Protein AF-A0A8J1Y3X9-F1 (afdb_monomer)

Organism: Owenia fusiformis (NCBI:txid6347)

Structure (mmCIF, N/CA/C/O backbone):
data_AF-A0A8J1Y3X9-F1
#
_entry.id   AF-A0A8J1Y3X9-F1
#
loop_
_atom_site.group_PDB
_atom_site.id
_atom_site.type_symbol
_atom_site.label_atom_id
_atom_site.label_alt_id
_atom_site.label_comp_id
_atom_site.label_asym_id
_atom_site.label_entity_id
_atom_site.label_seq_id
_atom_site.pdbx_PDB_ins_code
_atom_site.Cartn_x
_atom_site.Cartn_y
_atom_site.Cartn_z
_atom_site.occupancy
_atom_site.B_iso_or_equiv
_atom_site.auth_seq_id
_atom_site.auth_comp_id
_atom_site.auth_asym_id
_atom_site.auth_atom_id
_atom_site.pdbx_PDB_model_num
ATOM 1 N N . MET A 1 1 ? 17.176 58.127 20.396 1.00 40.03 1 MET A N 1
ATOM 2 C CA . MET A 1 1 ? 15.737 58.339 20.110 1.00 40.03 1 MET A CA 1
ATOM 3 C C . MET A 1 1 ? 14.975 57.234 20.839 1.00 40.03 1 MET A C 1
ATOM 5 O O . MET A 1 1 ? 15.307 56.084 20.616 1.00 40.03 1 MET A O 1
ATOM 9 N N . ARG A 1 2 ? 14.311 57.530 21.973 1.00 35.09 2 ARG A N 1
ATOM 10 C CA . ARG A 1 2 ? 12.834 57.683 22.110 1.00 35.09 2 ARG A CA 1
ATOM 11 C C . ARG A 1 2 ? 12.066 56.521 21.444 1.00 35.09 2 ARG A C 1
ATOM 13 O O . ARG A 1 2 ? 12.271 56.334 20.259 1.00 35.09 2 ARG A O 1
ATOM 20 N N . THR A 1 3 ? 11.157 55.750 22.047 1.00 40.88 3 THR A N 1
ATOM 21 C CA . THR A 1 3 ? 10.501 55.666 23.375 1.00 40.88 3 THR A CA 1
ATOM 22 C C . THR A 1 3 ? 9.588 54.412 23.350 1.00 40.88 3 THR A C 1
ATOM 24 O O . THR A 1 3 ? 9.204 54.003 22.263 1.00 40.88 3 THR A O 1
ATOM 27 N N . ARG A 1 4 ? 9.257 53.856 24.536 1.00 43.22 4 ARG A N 1
ATOM 28 C CA . ARG A 1 4 ? 7.978 53.234 25.021 1.00 43.22 4 ARG A CA 1
ATOM 29 C C . ARG A 1 4 ? 6.849 52.970 23.988 1.00 43.22 4 ARG A C 1
ATOM 31 O O . ARG A 1 4 ? 6.614 53.824 23.150 1.00 43.22 4 ARG A O 1
ATOM 38 N N . GLY A 1 5 ? 5.996 51.942 24.073 1.00 38.94 5 GLY A N 1
ATOM 39 C CA . GLY A 1 5 ? 5.616 51.003 25.140 1.00 38.94 5 GLY A CA 1
ATOM 40 C C . GLY A 1 5 ? 4.185 50.454 24.893 1.00 38.94 5 GLY A C 1
ATOM 41 O O . GLY A 1 5 ? 3.613 50.771 23.855 1.00 38.94 5 GLY A O 1
ATOM 42 N N . VAL A 1 6 ? 3.617 49.762 25.906 1.00 42.88 6 VAL A N 1
ATOM 43 C CA . VAL A 1 6 ? 2.162 49.501 26.158 1.00 42.88 6 VAL A CA 1
ATOM 44 C C . VAL A 1 6 ? 1.572 48.321 25.345 1.00 42.88 6 VAL A C 1
ATOM 46 O O . VAL A 1 6 ? 1.651 48.345 24.128 1.00 42.88 6 VAL A O 1
ATOM 49 N N . SER A 1 7 ? 1.096 47.173 25.867 1.00 47.50 7 SER A N 1
ATOM 50 C CA . SER A 1 7 ? 0.254 46.738 27.016 1.00 47.50 7 SER A CA 1
ATOM 51 C C . SER A 1 7 ? -1.243 47.073 26.928 1.00 47.50 7 SER A C 1
ATOM 53 O O . SER A 1 7 ? -1.629 48.219 27.097 1.00 47.50 7 SER A O 1
ATOM 55 N N . THR A 1 8 ? -2.078 46.051 26.729 1.00 54.75 8 THR A N 1
ATOM 56 C CA . THR A 1 8 ? -3.537 45.942 27.004 1.00 54.75 8 THR A CA 1
ATOM 57 C C . THR A 1 8 ? -3.876 44.486 26.641 1.00 54.75 8 THR A C 1
ATOM 59 O O . THR A 1 8 ? -3.553 44.064 25.538 1.00 54.75 8 THR A O 1
ATOM 62 N N . GLU A 1 9 ? -4.278 43.545 27.495 1.00 45.47 9 GLU A N 1
ATOM 63 C CA . GLU A 1 9 ? -5.176 43.482 28.658 1.00 45.47 9 GLU A CA 1
ATOM 64 C C . GLU A 1 9 ? -6.670 43.663 28.330 1.00 45.47 9 GLU A C 1
ATOM 66 O O . GLU A 1 9 ? -7.054 44.677 27.756 1.00 45.47 9 GLU A O 1
ATOM 71 N N . GLN A 1 10 ? -7.456 42.677 28.808 1.00 41.47 10 GLN A N 1
ATOM 72 C CA . GLN A 1 10 ? -8.926 42.577 28.946 1.00 41.47 10 GLN A CA 1
ATOM 73 C C . GLN A 1 10 ? -9.726 42.030 27.746 1.00 41.47 10 GLN A C 1
ATOM 75 O O . GLN A 1 10 ? -9.400 42.305 26.601 1.00 41.47 10 GLN A O 1
ATOM 80 N N . ALA A 1 11 ? -10.837 41.300 27.898 1.00 39.41 11 ALA A N 1
ATOM 81 C CA . ALA A 1 11 ? -11.458 40.521 28.979 1.00 39.41 11 ALA A CA 1
ATOM 82 C C . ALA A 1 11 ? -12.746 39.883 28.393 1.00 39.41 11 ALA A C 1
ATOM 84 O O . ALA A 1 11 ? -13.366 40.479 27.522 1.00 39.41 11 ALA A O 1
ATOM 85 N N . ALA A 1 12 ? -13.132 38.719 28.930 1.00 41.62 12 ALA A N 1
ATOM 86 C CA . ALA A 1 12 ? -14.499 38.213 29.150 1.00 41.62 12 ALA A CA 1
ATOM 87 C C . ALA A 1 12 ? -15.565 38.212 28.026 1.00 41.62 12 ALA A C 1
ATOM 89 O O . ALA A 1 12 ? -16.050 39.255 27.604 1.00 41.62 12 ALA A O 1
ATOM 90 N N . ALA A 1 13 ? -16.100 37.017 27.745 1.00 45.84 13 ALA A N 1
ATOM 91 C CA . ALA A 1 13 ? -17.547 36.777 27.715 1.00 45.84 13 ALA A CA 1
ATOM 92 C C . ALA A 1 13 ? -17.825 35.281 27.962 1.00 45.84 13 ALA A C 1
ATOM 94 O O . ALA A 1 13 ? -17.530 34.434 27.121 1.00 45.84 13 ALA A O 1
ATOM 95 N N . ASN A 1 14 ? -18.340 34.984 29.157 1.00 43.19 14 ASN A N 1
ATOM 96 C CA . ASN A 1 14 ? -19.086 33.770 29.470 1.00 43.19 14 ASN A CA 1
ATOM 97 C C . ASN A 1 14 ? -20.489 33.939 28.888 1.00 43.19 14 ASN A C 1
ATOM 99 O O . ASN A 1 14 ? -21.128 34.928 29.237 1.00 43.19 14 ASN A O 1
ATOM 103 N N . GLU A 1 15 ? -20.989 32.966 28.132 1.00 53.84 15 GLU A N 1
ATOM 104 C CA . GLU A 1 15 ? -22.429 32.707 28.070 1.00 53.84 15 GLU A CA 1
ATOM 105 C C . GLU A 1 15 ? -22.684 31.207 28.228 1.00 53.84 15 GLU A C 1
ATOM 107 O O . GLU A 1 15 ? -22.062 30.351 27.597 1.00 53.84 15 GLU A O 1
ATOM 112 N N . ASP A 1 16 ? -23.547 30.962 29.202 1.00 43.22 16 ASP A N 1
ATOM 113 C CA . ASP A 1 16 ? -24.005 29.726 29.797 1.00 43.22 16 ASP A CA 1
ATOM 114 C C . ASP A 1 16 ? -25.404 29.490 29.223 1.00 43.22 16 ASP A C 1
ATOM 116 O O . ASP A 1 16 ? -26.317 30.260 29.508 1.00 43.22 16 ASP A O 1
ATOM 120 N N . GLU A 1 17 ? -25.570 28.472 28.382 1.00 51.75 17 GLU A N 1
ATOM 121 C CA . GLU A 1 17 ? -26.890 27.951 28.028 1.00 51.75 17 GLU A CA 1
ATOM 122 C C . GLU A 1 17 ? -26.880 26.434 28.205 1.00 51.75 17 GLU A C 1
ATOM 124 O O . GLU A 1 17 ? -26.477 25.641 27.353 1.00 51.75 17 GLU A O 1
ATOM 129 N N . THR A 1 18 ? -27.313 26.045 29.397 1.00 41.84 18 THR A N 1
ATOM 130 C CA . THR A 1 18 ? -27.736 24.701 29.753 1.00 41.84 18 THR A CA 1
ATOM 131 C C . THR A 1 18 ? -29.175 24.506 29.281 1.00 41.84 18 THR A C 1
ATOM 133 O O . THR A 1 18 ? -30.113 24.951 29.938 1.00 41.84 18 THR A O 1
ATOM 136 N N . GLU A 1 19 ? -29.374 23.793 28.169 1.00 50.41 19 GLU A N 1
ATOM 137 C CA . GLU A 1 19 ? -30.698 23.289 27.795 1.00 50.41 19 GLU A CA 1
ATOM 138 C C . GLU A 1 19 ? -30.777 21.767 27.971 1.00 50.41 19 GLU A C 1
ATOM 140 O O . GLU A 1 19 ? -30.121 20.960 27.311 1.00 50.41 19 GLU A O 1
ATOM 145 N N . VAL A 1 20 ? -31.599 21.399 28.948 1.00 46.28 20 VAL A N 1
ATOM 146 C CA . VAL A 1 20 ? -32.028 20.053 29.304 1.00 46.28 20 VAL A CA 1
ATOM 147 C C . VAL A 1 20 ? -32.973 19.530 28.225 1.00 46.28 20 VAL A C 1
ATOM 149 O O . VAL A 1 20 ? -34.046 20.095 28.051 1.00 46.28 20 VAL A O 1
ATOM 152 N N . ASN A 1 21 ? -32.670 18.390 27.593 1.00 42.19 21 ASN A N 1
ATOM 153 C CA . AS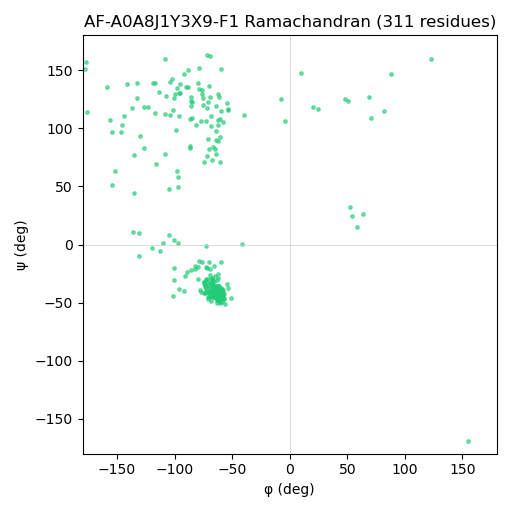N A 1 21 ? -33.724 17.550 27.018 1.00 42.19 21 ASN A CA 1
ATOM 154 C C . ASN A 1 21 ? -33.428 16.043 27.095 1.00 42.19 21 ASN A C 1
ATOM 156 O O . ASN A 1 21 ? -32.617 15.477 26.370 1.00 42.19 21 ASN A O 1
ATOM 160 N N . LYS A 1 22 ? -34.116 15.450 28.076 1.00 42.34 22 LYS A N 1
ATOM 161 C CA . LYS A 1 22 ? -34.852 14.178 28.094 1.00 42.34 22 LYS A CA 1
ATOM 162 C C . LYS A 1 22 ? -34.514 13.118 27.033 1.00 42.34 22 LYS A C 1
ATOM 164 O O . LYS A 1 22 ? -34.755 13.268 25.844 1.00 42.34 22 LYS A O 1
ATOM 169 N N . THR A 1 23 ? -34.055 11.996 27.582 1.00 50.34 23 THR A N 1
ATOM 170 C CA . THR A 1 23 ? -34.382 10.604 27.241 1.00 50.34 23 THR A CA 1
ATOM 171 C C . THR A 1 23 ? -35.519 10.396 26.238 1.00 50.34 23 THR A C 1
ATOM 173 O O . THR A 1 23 ? -36.652 10.741 26.549 1.00 50.34 23 THR A O 1
ATOM 176 N N . ASP A 1 24 ? -35.225 9.663 25.164 1.00 44.00 24 ASP A N 1
ATOM 177 C CA . ASP A 1 24 ? -36.115 8.621 24.649 1.00 44.00 24 ASP A CA 1
ATOM 178 C C . ASP A 1 24 ? -35.277 7.460 24.108 1.00 44.00 24 ASP A C 1
ATOM 180 O O . ASP A 1 24 ? -34.538 7.557 23.127 1.00 44.00 24 ASP A O 1
ATOM 184 N N . LEU A 1 25 ? -35.357 6.356 24.845 1.00 48.38 25 LEU A N 1
ATOM 185 C CA . LEU A 1 25 ? -34.715 5.084 24.576 1.00 48.38 25 LEU A CA 1
ATOM 186 C C . LEU A 1 25 ? -35.827 4.119 24.157 1.00 48.38 25 LEU A C 1
ATOM 188 O O . LEU A 1 25 ? -36.279 3.304 24.953 1.00 48.38 25 LEU A O 1
ATOM 192 N N . GLU A 1 26 ? -36.283 4.219 22.909 1.00 48.53 26 GLU A N 1
ATOM 193 C CA . GLU A 1 26 ? -37.189 3.234 22.320 1.00 48.53 26 GLU A CA 1
ATOM 194 C C . GLU A 1 26 ? -36.654 2.688 20.991 1.00 48.53 26 GLU A C 1
ATOM 196 O O . GLU A 1 26 ? -36.431 3.397 20.015 1.00 48.53 26 GLU A O 1
ATOM 201 N N . ARG A 1 27 ? -36.430 1.368 21.022 1.00 49.00 27 ARG A N 1
ATOM 202 C CA . ARG A 1 27 ? -36.633 0.374 19.958 1.00 49.00 27 ARG A CA 1
ATOM 203 C C . ARG A 1 27 ? -36.604 0.874 18.511 1.00 49.00 27 ARG A C 1
ATOM 205 O O . ARG A 1 27 ? -37.586 1.405 18.019 1.00 49.00 27 ARG A O 1
ATOM 212 N N . HIS A 1 28 ? -35.615 0.383 17.764 1.00 45.41 28 HIS A N 1
ATOM 213 C CA . HIS A 1 28 ? -35.905 -0.293 16.498 1.00 45.41 28 HIS A CA 1
ATOM 214 C C . HIS A 1 28 ? -34.899 -1.421 16.235 1.00 45.41 28 HIS A C 1
ATOM 216 O O . HIS A 1 28 ? -33.818 -1.231 15.683 1.00 45.41 28 HIS A O 1
ATOM 222 N N . ASP A 1 29 ? -35.317 -2.634 16.600 1.00 49.84 29 ASP A N 1
ATOM 223 C CA . ASP A 1 29 ? -34.929 -3.851 15.898 1.00 49.84 29 ASP A CA 1
ATOM 224 C C . ASP A 1 29 ? -35.408 -3.735 14.449 1.00 49.84 29 ASP A C 1
ATOM 226 O O . ASP A 1 29 ? -36.610 -3.692 14.177 1.00 49.84 29 ASP A O 1
ATOM 230 N N . SER A 1 30 ? -34.483 -3.679 13.494 1.00 47.09 30 SER A N 1
ATOM 231 C CA . SER A 1 30 ? -34.782 -3.888 12.077 1.00 47.09 30 SER A CA 1
ATOM 232 C C . SER A 1 30 ? -33.548 -4.385 11.335 1.00 47.09 30 SER A C 1
ATOM 234 O O . SER A 1 30 ? -32.672 -3.633 10.917 1.00 47.09 30 SER A O 1
ATOM 236 N N . LYS A 1 31 ? -33.520 -5.712 11.186 1.00 52.81 31 LYS A N 1
ATOM 237 C CA . LYS A 1 31 ? -32.916 -6.491 10.097 1.00 52.81 31 LYS A CA 1
ATOM 238 C C . LYS A 1 31 ? -32.325 -5.637 8.964 1.00 52.81 31 LYS A C 1
ATOM 240 O O . LYS A 1 31 ? -33.041 -5.201 8.069 1.00 52.81 31 LYS A O 1
ATOM 245 N N . SER A 1 32 ? -30.999 -5.556 8.903 1.00 41.81 32 SER A N 1
ATOM 246 C CA . SER A 1 32 ? -30.289 -5.242 7.662 1.00 41.81 32 SER A CA 1
ATOM 247 C C . SER A 1 32 ? -29.243 -6.318 7.396 1.00 41.81 32 SER A C 1
ATOM 249 O O . SER A 1 32 ? -28.061 -6.188 7.706 1.00 41.81 32 SER A O 1
ATOM 251 N N . LYS A 1 33 ? -29.704 -7.424 6.799 1.00 49.34 33 LYS A N 1
ATOM 252 C CA . LYS A 1 33 ? -28.854 -8.330 6.021 1.00 49.34 33 LYS A CA 1
ATOM 253 C C . LYS A 1 33 ? -28.357 -7.558 4.792 1.00 49.34 33 LYS A C 1
ATOM 255 O O . LYS A 1 33 ? -28.915 -7.692 3.709 1.00 49.34 33 LYS A O 1
ATOM 260 N N . ARG A 1 34 ? -27.306 -6.750 4.934 1.00 41.34 34 ARG A N 1
ATOM 261 C CA . ARG A 1 34 ? -26.479 -6.341 3.790 1.00 41.34 34 ARG A CA 1
ATOM 262 C C . ARG A 1 34 ? -25.255 -7.233 3.766 1.00 41.34 34 ARG A C 1
ATOM 264 O O . ARG A 1 34 ? -24.308 -7.046 4.521 1.00 41.34 34 ARG A O 1
ATOM 271 N N . GLY A 1 35 ? -25.338 -8.248 2.909 1.00 42.47 35 GLY A N 1
ATOM 272 C CA . GLY A 1 35 ? -24.232 -9.132 2.591 1.00 42.47 35 GLY A CA 1
ATOM 273 C C . GLY A 1 35 ? -23.021 -8.319 2.153 1.00 42.47 35 GLY A C 1
ATOM 274 O O . GLY A 1 35 ? -23.047 -7.631 1.133 1.00 42.47 35 GLY A O 1
ATOM 275 N N . PHE A 1 36 ? -21.957 -8.424 2.938 1.00 41.78 36 PHE A N 1
ATOM 276 C CA . PHE A 1 36 ? -20.625 -7.944 2.611 1.00 41.78 36 PHE A CA 1
ATOM 277 C C . PHE A 1 36 ? -20.034 -8.860 1.521 1.00 41.78 36 PHE A C 1
ATOM 279 O O . PHE A 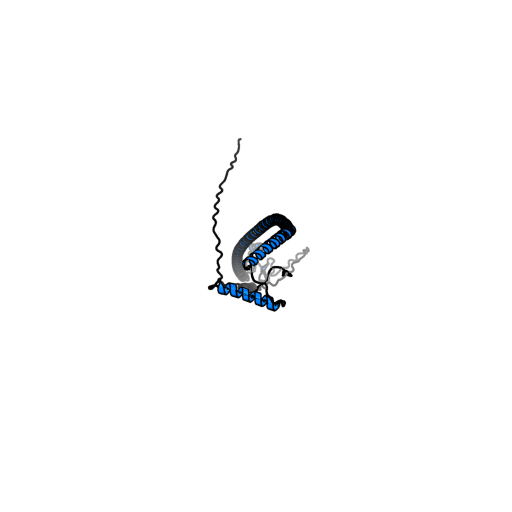1 36 ? -19.227 -9.746 1.783 1.00 41.78 36 PHE A O 1
ATOM 286 N N . LYS A 1 37 ? -20.485 -8.693 0.271 1.00 51.28 37 LYS A N 1
ATOM 287 C CA . LYS A 1 37 ? -19.796 -9.215 -0.919 1.00 51.28 37 LYS A CA 1
ATOM 288 C C . LYS A 1 37 ? -18.755 -8.188 -1.357 1.00 51.28 37 LYS A C 1
ATOM 290 O O . LYS A 1 37 ? -18.994 -7.377 -2.246 1.00 51.28 37 LYS A O 1
ATOM 295 N N . SER A 1 38 ? -17.590 -8.214 -0.728 1.00 49.62 38 SER A N 1
ATOM 296 C CA . SER A 1 38 ? -16.464 -7.367 -1.137 1.00 49.62 38 SER A CA 1
ATOM 297 C C . SER A 1 38 ? -15.140 -8.024 -0.768 1.00 49.62 38 SER A C 1
ATOM 299 O O . SER A 1 38 ? -14.366 -7.507 0.031 1.00 49.62 38 SER A O 1
ATOM 301 N N . ARG A 1 39 ? -14.860 -9.190 -1.367 1.00 46.34 39 ARG A N 1
ATOM 302 C CA . ARG A 1 39 ? -13.510 -9.771 -1.336 1.00 46.34 39 ARG A CA 1
ATOM 303 C C . ARG A 1 39 ? -13.204 -10.704 -2.513 1.00 46.34 39 ARG A C 1
ATOM 305 O O . ARG A 1 39 ? -12.726 -11.803 -2.309 1.00 46.34 39 ARG A O 1
ATOM 312 N N . GLU A 1 40 ? -13.442 -10.252 -3.746 1.00 46.44 40 GLU A N 1
ATOM 313 C CA . GLU A 1 40 ? -13.025 -10.995 -4.959 1.00 46.44 40 GLU A CA 1
ATOM 314 C C . GLU A 1 40 ? -12.388 -10.125 -6.063 1.00 46.44 40 GLU A C 1
ATOM 316 O O . GLU A 1 40 ? -12.129 -10.604 -7.159 1.00 46.44 40 GLU A O 1
ATOM 321 N N . LYS A 1 41 ? -12.046 -8.852 -5.799 1.00 46.91 41 LYS A N 1
ATOM 322 C CA . LYS A 1 41 ? -11.373 -7.982 -6.797 1.00 46.91 41 LYS A CA 1
ATOM 323 C C . LYS A 1 41 ? -9.844 -7.896 -6.672 1.00 46.91 41 LYS A C 1
ATOM 325 O O . LYS A 1 41 ? -9.211 -7.194 -7.457 1.00 46.91 41 LYS A O 1
ATOM 330 N N . SER A 1 42 ? -9.224 -8.605 -5.726 1.00 50.41 42 SER A N 1
ATOM 331 C CA . SER A 1 42 ? -7.758 -8.621 -5.572 1.00 50.41 42 SER A CA 1
ATOM 332 C C . SER A 1 42 ? -7.050 -9.654 -6.458 1.00 50.41 42 SER A C 1
ATOM 334 O O . SER A 1 42 ? -5.884 -9.448 -6.783 1.00 50.41 42 SER A O 1
ATOM 336 N N . ASN A 1 43 ? -7.736 -10.706 -6.926 1.00 46.59 43 ASN A N 1
ATOM 337 C CA . ASN A 1 43 ? -7.114 -11.729 -7.783 1.00 46.59 43 ASN A CA 1
ATOM 338 C C . ASN A 1 43 ? -7.045 -11.347 -9.271 1.00 46.59 43 ASN A C 1
ATOM 340 O O . ASN A 1 43 ? -6.182 -11.843 -9.992 1.00 46.59 43 ASN A O 1
ATOM 344 N N . GLU A 1 44 ? -7.869 -10.408 -9.742 1.00 46.81 44 GLU A N 1
ATOM 345 C CA . GLU A 1 44 ? -7.879 -10.036 -11.164 1.00 46.81 44 GLU A CA 1
ATOM 346 C C . GLU A 1 44 ? -6.728 -9.080 -11.544 1.00 46.81 44 GLU A C 1
ATOM 348 O O . GLU A 1 44 ? -6.195 -9.153 -12.655 1.00 46.81 44 GLU A O 1
ATOM 353 N N . LYS A 1 45 ? -6.260 -8.241 -10.600 1.00 52.50 45 LYS A N 1
ATOM 354 C CA . LYS A 1 45 ? -5.098 -7.350 -10.806 1.00 52.50 45 LYS A CA 1
ATOM 355 C C . LYS A 1 45 ? -3.764 -8.110 -10.870 1.00 52.50 45 LYS A C 1
ATOM 357 O O . LYS A 1 45 ? -2.873 -7.672 -11.595 1.00 52.50 45 LYS A O 1
ATOM 362 N N . SER A 1 46 ? -3.644 -9.256 -10.192 1.00 53.84 46 SER A N 1
ATOM 363 C CA . SER A 1 46 ? -2.429 -10.088 -10.243 1.00 53.84 46 SER A CA 1
ATOM 364 C C . SER A 1 46 ? -2.223 -10.708 -11.636 1.00 53.84 46 SER A C 1
ATOM 366 O O . SER A 1 46 ? -1.131 -10.632 -12.198 1.00 53.84 46 SER A O 1
ATOM 368 N N . SER A 1 47 ? -3.304 -11.182 -12.276 1.00 54.22 47 SER A N 1
ATOM 369 C CA . SER A 1 47 ? -3.223 -11.802 -13.612 1.00 54.22 47 SER A CA 1
ATOM 370 C C . SER A 1 47 ? -2.850 -10.820 -14.738 1.00 54.22 47 SER A C 1
ATOM 372 O O . SER A 1 47 ? -2.216 -11.206 -15.722 1.00 54.22 47 SER A O 1
ATOM 374 N N . LYS A 1 48 ? -3.199 -9.529 -14.606 1.00 56.75 48 LYS A N 1
ATOM 375 C CA . LYS A 1 48 ? -2.798 -8.485 -15.570 1.00 56.75 48 LYS A CA 1
ATOM 376 C C . LYS A 1 48 ? -1.320 -8.112 -15.441 1.00 56.75 48 LYS A C 1
ATOM 378 O O . LYS A 1 48 ? -0.686 -7.842 -16.459 1.00 56.75 48 LYS A O 1
ATOM 383 N N . LEU A 1 49 ? -0.762 -8.142 -14.228 1.00 54.44 49 LEU A N 1
ATOM 384 C CA . LEU A 1 49 ? 0.664 -7.884 -14.003 1.00 54.44 49 LEU A CA 1
ATOM 385 C C . LEU A 1 49 ? 1.540 -9.021 -14.562 1.00 54.44 49 LEU A C 1
ATOM 387 O O . LEU A 1 49 ? 2.586 -8.761 -15.153 1.00 54.44 49 LEU A O 1
ATOM 391 N N . GLU A 1 50 ? 1.086 -10.274 -14.452 1.00 58.84 50 GLU A N 1
ATOM 392 C CA . GLU A 1 50 ? 1.746 -11.434 -15.073 1.00 58.84 50 GLU A CA 1
ATOM 393 C C . GLU A 1 50 ? 1.672 -11.422 -16.606 1.00 58.84 50 GLU A C 1
ATOM 395 O O . GLU A 1 50 ? 2.643 -11.785 -17.273 1.00 58.84 50 GLU A O 1
ATOM 400 N N . LYS A 1 51 ? 0.567 -10.938 -17.190 1.00 62.06 51 LYS A N 1
ATOM 401 C CA . LYS A 1 51 ? 0.452 -10.768 -18.650 1.00 62.06 51 LYS A CA 1
ATOM 402 C C . LYS A 1 51 ? 1.351 -9.650 -19.193 1.00 62.06 51 LYS A C 1
ATOM 404 O O . LYS A 1 51 ? 1.896 -9.807 -20.281 1.00 62.06 51 LYS A O 1
ATOM 409 N N . LEU A 1 52 ? 1.580 -8.573 -18.437 1.00 54.94 52 LEU A N 1
ATOM 410 C CA . LEU A 1 52 ? 2.515 -7.504 -18.826 1.00 54.94 52 LEU A CA 1
ATOM 411 C C . LEU A 1 52 ? 3.989 -7.934 -18.737 1.00 54.94 52 LEU A C 1
ATOM 413 O O . LEU A 1 52 ? 4.781 -7.545 -19.593 1.00 54.94 52 LEU A O 1
ATOM 417 N N . LYS A 1 53 ? 4.353 -8.812 -17.789 1.00 56.22 53 LYS A N 1
ATOM 418 C CA . LYS A 1 53 ? 5.703 -9.409 -17.730 1.00 56.22 53 LYS A CA 1
ATOM 419 C C . LYS A 1 53 ? 6.051 -10.250 -18.967 1.00 56.22 53 LYS A C 1
ATOM 421 O O . LYS A 1 53 ? 7.223 -10.358 -19.300 1.00 56.22 53 LYS A O 1
ATOM 426 N N . LYS A 1 54 ? 5.054 -10.801 -19.674 1.00 56.81 54 LYS A N 1
ATOM 427 C CA . LYS A 1 54 ? 5.259 -11.547 -20.930 1.00 56.81 54 LYS A CA 1
ATOM 428 C C . LYS A 1 54 ? 5.459 -10.666 -22.169 1.00 56.81 54 LYS A C 1
ATOM 430 O O . LYS A 1 54 ? 5.991 -11.162 -23.153 1.00 56.81 54 LYS A O 1
ATOM 435 N N . ILE A 1 55 ? 5.053 -9.394 -22.136 1.00 55.00 55 ILE A N 1
ATOM 436 C CA . ILE A 1 55 ? 5.200 -8.466 -23.276 1.00 55.00 55 ILE A CA 1
ATOM 437 C C . ILE A 1 55 ? 6.537 -7.709 -23.194 1.00 55.00 55 ILE A C 1
ATOM 439 O O . ILE A 1 55 ? 7.127 -7.371 -24.214 1.00 55.00 55 ILE A O 1
ATOM 443 N N . ILE A 1 56 ? 7.077 -7.522 -21.985 1.00 49.09 56 ILE A N 1
ATOM 444 C CA . ILE A 1 56 ? 8.374 -6.872 -21.742 1.00 49.09 56 ILE A CA 1
ATOM 445 C C . ILE A 1 56 ? 9.460 -7.942 -21.574 1.00 49.09 56 ILE A C 1
ATOM 447 O O . ILE A 1 56 ? 10.120 -8.071 -20.548 1.00 49.09 56 ILE A O 1
ATOM 451 N N . SER A 1 57 ? 9.620 -8.776 -22.590 1.00 43.72 57 SER A N 1
ATOM 452 C CA . SER A 1 57 ? 10.854 -9.529 -22.793 1.00 43.72 57 SER A CA 1
ATOM 453 C C . SER A 1 57 ? 11.197 -9.424 -24.268 1.00 43.72 57 SER A C 1
ATOM 455 O O . SER A 1 57 ? 10.962 -10.373 -25.018 1.00 43.72 57 SER A O 1
ATOM 457 N N . PRO A 1 58 ? 11.739 -8.279 -24.726 1.00 46.91 58 PRO A N 1
ATOM 458 C CA . PRO A 1 58 ? 12.536 -8.334 -25.927 1.00 46.91 58 PRO A CA 1
ATOM 459 C C . PRO A 1 58 ? 13.685 -9.279 -25.580 1.00 46.91 58 PRO A C 1
ATOM 461 O O . PRO A 1 58 ? 14.559 -8.943 -24.781 1.00 46.91 58 PRO A O 1
ATOM 464 N N . LYS A 1 59 ? 13.661 -10.489 -26.147 1.00 45.94 59 LYS A N 1
ATOM 465 C CA . LYS A 1 59 ? 14.869 -11.279 -26.384 1.00 45.94 59 LYS A CA 1
ATOM 466 C C . LYS A 1 59 ? 15.755 -10.449 -27.322 1.00 45.94 59 LYS A C 1
ATOM 468 O O . LYS A 1 59 ? 15.883 -10.750 -28.500 1.00 45.94 59 LYS A O 1
ATOM 473 N N . LEU A 1 60 ? 16.328 -9.364 -26.810 1.00 43.50 60 LEU A N 1
ATOM 474 C CA . LEU A 1 60 ? 17.564 -8.821 -27.333 1.00 43.50 60 LEU A CA 1
ATOM 475 C C . LEU A 1 60 ? 18.610 -9.833 -26.898 1.00 43.50 60 LEU A C 1
ATOM 477 O O . LEU A 1 60 ? 19.121 -9.801 -25.780 1.00 43.50 60 LEU A O 1
ATOM 481 N N . ILE A 1 61 ? 18.827 -10.806 -27.778 1.00 43.81 61 ILE A N 1
ATOM 482 C CA . ILE A 1 61 ? 20.030 -11.620 -27.806 1.00 43.81 61 ILE A CA 1
ATOM 483 C C . ILE A 1 61 ? 21.151 -10.629 -28.138 1.00 43.81 61 ILE A C 1
ATOM 485 O O . ILE A 1 61 ? 21.547 -10.470 -29.283 1.00 43.81 61 ILE A O 1
ATOM 489 N N . LEU A 1 62 ? 21.574 -9.857 -27.137 1.00 44.91 62 LEU A N 1
ATOM 490 C CA . LEU A 1 62 ? 22.883 -9.237 -27.132 1.00 44.91 62 LEU A CA 1
ATOM 491 C C . LEU A 1 62 ? 23.780 -10.314 -26.531 1.00 44.91 62 LEU A C 1
ATOM 493 O O . LEU A 1 62 ? 23.953 -10.404 -25.312 1.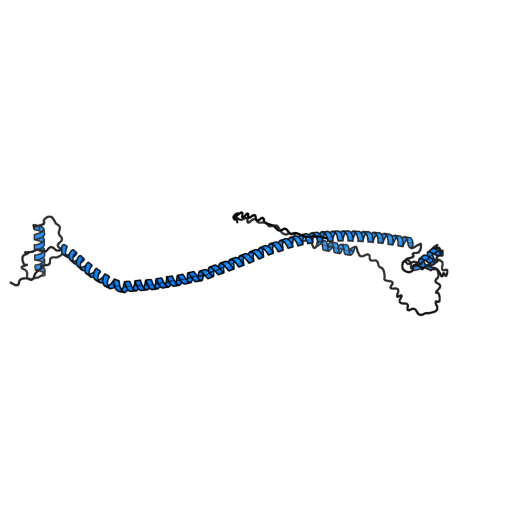00 44.91 62 LEU A O 1
ATOM 497 N N . GLU A 1 63 ? 24.237 -11.228 -27.385 1.00 41.19 63 GLU A N 1
ATOM 498 C CA . GLU A 1 63 ? 25.354 -12.087 -27.028 1.00 41.19 63 GLU A CA 1
ATOM 499 C C . GLU A 1 63 ? 26.488 -11.166 -26.592 1.00 41.19 63 GLU A C 1
ATOM 501 O O . GLU A 1 63 ? 26.964 -10.317 -27.341 1.00 41.19 63 GLU A O 1
ATOM 506 N N . LYS A 1 64 ? 26.855 -11.280 -25.317 1.00 39.41 64 LYS A N 1
ATOM 507 C CA . LYS A 1 64 ? 28.051 -10.663 -24.768 1.00 39.41 64 LYS A CA 1
ATOM 508 C C . LYS A 1 64 ? 29.247 -11.233 -25.527 1.00 39.41 64 LYS A C 1
ATOM 510 O O . LYS A 1 64 ? 29.825 -12.230 -25.102 1.00 39.41 64 LYS A O 1
ATOM 515 N N . THR A 1 65 ? 29.676 -10.563 -26.586 1.00 43.69 65 THR A N 1
ATOM 516 C CA . THR A 1 65 ? 31.083 -10.552 -26.969 1.00 43.69 65 THR A CA 1
ATOM 517 C C . THR A 1 65 ? 31.827 -9.805 -25.864 1.00 43.69 65 THR A C 1
ATOM 519 O O . THR A 1 65 ? 32.041 -8.597 -25.892 1.00 43.69 65 THR A O 1
ATOM 522 N N . GLN A 1 66 ? 32.167 -10.535 -24.798 1.00 39.53 66 GLN A N 1
ATOM 523 C CA . GLN A 1 66 ? 33.191 -10.109 -23.854 1.00 39.53 66 GLN A CA 1
ATOM 524 C C . GLN A 1 66 ? 34.515 -10.072 -24.620 1.00 39.53 66 GLN A C 1
ATOM 526 O O . GLN A 1 66 ? 35.230 -11.070 -24.680 1.00 39.53 66 GLN A O 1
ATOM 531 N N . SER A 1 67 ? 34.840 -8.929 -25.225 1.00 41.00 67 SER A N 1
ATOM 532 C CA . SER A 1 67 ? 36.211 -8.669 -25.638 1.00 41.00 67 SER A CA 1
ATOM 533 C C . SER A 1 67 ? 37.042 -8.494 -24.363 1.00 41.00 67 SER A C 1
ATOM 535 O O . SER A 1 67 ? 36.871 -7.573 -23.561 1.00 41.00 67 SER A O 1
ATOM 537 N N . ALA A 1 68 ? 37.905 -9.471 -24.114 1.00 45.12 68 ALA A N 1
ATOM 538 C CA . ALA A 1 68 ? 38.903 -9.431 -23.062 1.00 45.12 68 ALA A CA 1
ATOM 539 C C . ALA A 1 68 ? 39.980 -8.395 -23.434 1.00 45.12 68 ALA A C 1
ATOM 541 O O . ALA A 1 68 ? 41.027 -8.731 -23.973 1.00 45.12 68 ALA A O 1
ATOM 542 N N . GLY A 1 69 ? 39.712 -7.115 -23.172 1.00 38.44 69 GLY A N 1
ATOM 543 C CA . GLY A 1 69 ? 40.617 -5.994 -23.443 1.00 38.44 69 GLY A CA 1
ATOM 544 C C . GLY A 1 69 ? 41.435 -5.561 -22.226 1.00 38.44 69 GLY A C 1
ATOM 545 O O . GLY A 1 69 ? 41.451 -4.386 -21.883 1.00 38.44 69 GLY A O 1
ATOM 546 N N . GLY A 1 70 ? 42.083 -6.498 -21.531 1.00 42.75 70 GLY A N 1
ATOM 547 C CA . GLY A 1 70 ? 43.008 -6.215 -20.428 1.00 42.75 70 GLY A CA 1
ATOM 548 C C . GLY A 1 70 ? 44.467 -6.242 -20.884 1.00 42.75 70 GLY A C 1
ATOM 549 O O . GLY A 1 70 ? 45.224 -7.102 -20.439 1.00 42.75 70 GLY A O 1
ATOM 550 N N . ALA A 1 71 ? 44.870 -5.344 -21.786 1.00 42.59 71 ALA A N 1
ATOM 551 C CA . ALA A 1 71 ? 46.254 -5.261 -22.255 1.00 42.59 71 ALA A CA 1
ATOM 552 C C . ALA A 1 71 ? 47.094 -4.365 -21.329 1.00 42.59 71 ALA A C 1
ATOM 554 O O . ALA A 1 71 ? 46.967 -3.141 -21.312 1.00 42.59 71 ALA A O 1
ATOM 555 N N . LYS A 1 72 ? 47.979 -4.995 -20.548 1.00 47.72 72 LYS A N 1
ATOM 556 C CA . LYS A 1 72 ? 49.065 -4.322 -19.829 1.00 47.72 72 LYS A CA 1
ATOM 557 C C . LYS A 1 72 ? 50.033 -3.712 -20.847 1.00 47.72 72 LYS A C 1
ATOM 559 O O . LYS A 1 72 ? 50.642 -4.435 -21.633 1.00 47.72 72 LYS A O 1
ATOM 564 N N . SER A 1 73 ? 50.178 -2.389 -20.794 1.00 43.66 73 SER A N 1
ATOM 565 C CA . SER A 1 73 ? 51.153 -1.613 -21.562 1.00 43.66 73 SER A CA 1
ATOM 566 C C . SER A 1 73 ? 52.574 -2.095 -21.260 1.00 43.66 73 SER A C 1
ATOM 568 O O . SER A 1 73 ? 53.126 -1.844 -20.189 1.00 43.66 73 SER A O 1
ATOM 570 N N . THR A 1 74 ? 53.151 -2.828 -22.207 1.00 44.16 74 THR A N 1
ATOM 571 C CA . THR A 1 74 ? 54.595 -3.012 -22.332 1.00 44.16 74 THR A CA 1
ATOM 572 C C . THR A 1 74 ? 55.017 -2.204 -23.549 1.00 44.16 74 THR A C 1
ATOM 574 O O . THR A 1 74 ? 54.409 -2.317 -24.611 1.00 44.16 74 THR A O 1
ATOM 577 N N . ALA A 1 75 ? 56.017 -1.338 -23.378 1.00 49.31 75 ALA A N 1
ATOM 578 C CA . ALA A 1 75 ? 56.596 -0.508 -24.428 1.00 49.31 75 ALA A CA 1
ATOM 579 C C . ALA A 1 75 ? 57.339 -1.387 -25.455 1.00 49.31 75 ALA A C 1
ATOM 581 O O . ALA A 1 75 ? 58.564 -1.468 -25.473 1.00 49.31 75 ALA A O 1
ATOM 582 N N . GLY A 1 76 ? 56.579 -2.116 -26.268 1.00 44.53 76 GLY A N 1
ATOM 583 C CA . GLY A 1 76 ? 57.051 -2.889 -27.405 1.00 44.53 76 GLY A CA 1
ATOM 584 C C . GLY A 1 76 ? 56.912 -2.064 -28.677 1.00 44.53 76 GLY A C 1
ATOM 585 O O . GLY A 1 76 ? 55.913 -1.378 -28.868 1.00 44.53 76 GLY A O 1
ATOM 586 N N . LYS A 1 77 ? 57.929 -2.122 -29.543 1.00 49.41 77 LYS A N 1
ATOM 587 C CA . LYS A 1 77 ? 57.923 -1.552 -30.898 1.00 49.41 77 LYS A CA 1
ATOM 588 C C . LYS A 1 77 ? 56.560 -1.784 -31.566 1.00 49.41 77 LYS A C 1
ATOM 590 O O . LYS A 1 77 ? 56.234 -2.926 -31.883 1.00 49.41 77 LYS A O 1
ATOM 595 N N . HIS A 1 78 ? 55.798 -0.708 -31.788 1.00 48.81 78 HIS A N 1
ATOM 596 C CA . HIS A 1 78 ? 54.583 -0.718 -32.602 1.00 48.81 78 HIS A CA 1
ATOM 597 C C . HIS A 1 78 ? 54.970 -1.105 -34.033 1.00 48.81 78 HIS A C 1
ATOM 599 O O . HIS A 1 78 ? 55.299 -0.263 -34.864 1.00 48.81 78 HIS A O 1
ATOM 605 N N . THR A 1 79 ? 54.966 -2.403 -34.317 1.00 54.69 79 THR A N 1
ATOM 606 C CA . THR A 1 79 ? 54.787 -2.887 -35.679 1.00 54.69 79 THR A CA 1
ATOM 607 C C . THR A 1 79 ? 53.348 -2.534 -36.023 1.00 54.69 79 THR A C 1
ATOM 609 O O . THR A 1 79 ? 52.413 -3.125 -35.490 1.00 54.69 79 THR A O 1
ATOM 612 N N . SER A 1 80 ? 53.150 -1.464 -36.797 1.00 63.84 80 SER A N 1
ATOM 613 C CA . SER A 1 80 ? 51.821 -1.104 -37.282 1.00 63.84 80 SER A CA 1
ATOM 614 C C . SER A 1 80 ? 51.343 -2.259 -38.152 1.00 63.84 80 SER A C 1
ATOM 616 O O . SER A 1 80 ? 51.827 -2.425 -39.274 1.00 63.84 80 SER A O 1
ATOM 618 N N . ILE A 1 81 ? 50.460 -3.095 -37.617 1.00 68.81 81 ILE A N 1
ATOM 619 C CA . ILE A 1 81 ? 49.779 -4.116 -38.403 1.00 68.81 81 ILE A CA 1
ATOM 620 C C . ILE A 1 81 ? 48.974 -3.337 -39.444 1.00 68.81 81 ILE A C 1
ATOM 622 O O . ILE A 1 81 ? 48.040 -2.612 -39.104 1.00 68.81 81 ILE A O 1
ATOM 626 N N . GLN A 1 82 ? 49.422 -3.382 -40.700 1.00 77.81 82 GLN A N 1
ATOM 627 C CA . GLN A 1 82 ? 48.659 -2.829 -41.808 1.00 77.81 82 GLN A CA 1
ATOM 628 C C . GLN A 1 82 ? 47.473 -3.757 -42.034 1.00 77.81 82 GLN A C 1
ATOM 630 O O . GLN A 1 82 ? 47.651 -4.936 -42.330 1.00 77.81 82 GLN A O 1
ATOM 635 N N . HIS A 1 83 ? 46.274 -3.221 -41.848 1.00 89.25 83 HIS A N 1
ATOM 636 C CA . HIS A 1 83 ? 45.041 -3.894 -42.216 1.00 89.25 83 HIS A CA 1
ATOM 637 C C . HIS A 1 83 ? 44.663 -3.481 -43.646 1.00 89.25 83 HIS A C 1
ATOM 639 O O . HIS A 1 83 ? 44.941 -2.355 -44.080 1.00 89.25 83 HIS A O 1
ATOM 645 N N . ASN A 1 84 ? 44.050 -4.403 -44.382 1.00 96.62 84 ASN A N 1
ATOM 646 C CA . ASN A 1 84 ? 43.480 -4.119 -45.693 1.00 96.62 84 ASN A CA 1
ATOM 647 C C . ASN A 1 84 ? 42.037 -3.637 -45.524 1.00 96.62 84 ASN A C 1
ATOM 649 O O . ASN A 1 84 ? 41.357 -4.009 -44.573 1.00 96.62 84 ASN A O 1
ATOM 653 N N . CYS A 1 85 ? 41.576 -2.794 -46.445 1.00 97.19 85 CYS A N 1
ATOM 654 C CA . CYS A 1 85 ? 40.166 -2.425 -46.527 1.00 97.19 85 CYS A CA 1
ATOM 655 C C . CYS A 1 85 ? 39.329 -3.626 -46.988 1.00 97.19 85 CYS A C 1
ATOM 657 O O . CYS A 1 85 ? 39.581 -4.141 -48.074 1.00 97.19 85 CYS A O 1
ATOM 659 N N . ASP A 1 86 ? 38.276 -3.990 -46.259 1.00 97.31 86 ASP A N 1
ATOM 660 C CA . ASP A 1 86 ? 37.439 -5.155 -46.592 1.00 97.31 86 ASP A CA 1
ATOM 661 C C . ASP A 1 86 ? 36.662 -5.008 -47.917 1.00 97.31 86 ASP A C 1
ATOM 663 O O . ASP A 1 86 ? 36.220 -6.001 -48.490 1.00 97.31 86 ASP A O 1
ATOM 667 N N . ARG A 1 87 ? 36.496 -3.780 -48.440 1.00 96.94 87 ARG A N 1
ATOM 668 C CA . ARG A 1 87 ? 35.801 -3.531 -49.721 1.00 96.94 87 ARG A CA 1
ATOM 669 C C . ARG A 1 87 ? 36.728 -3.518 -50.937 1.00 96.94 87 ARG A C 1
ATOM 671 O O . ARG A 1 87 ? 36.322 -3.976 -52.000 1.00 96.94 87 ARG A O 1
ATOM 678 N N . CYS A 1 88 ? 37.926 -2.942 -50.824 1.00 97.00 88 CYS A N 1
ATOM 679 C CA . CYS A 1 88 ? 38.840 -2.799 -51.967 1.00 97.00 88 CYS A CA 1
ATOM 680 C C . CYS A 1 88 ? 40.122 -3.632 -51.871 1.00 97.00 88 CYS A C 1
ATOM 682 O O . CYS A 1 88 ? 40.887 -3.630 -52.828 1.00 97.00 88 CYS A O 1
ATOM 684 N N . ASP A 1 89 ? 40.360 -4.308 -50.744 1.00 96.94 89 ASP A N 1
ATOM 685 C CA . ASP A 1 89 ? 41.558 -5.106 -50.439 1.00 96.94 89 ASP A CA 1
ATOM 686 C C . ASP A 1 89 ? 42.889 -4.340 -50.592 1.00 96.94 89 ASP A C 1
ATOM 688 O O . ASP A 1 89 ? 43.959 -4.903 -50.809 1.00 96.94 89 ASP A O 1
ATOM 692 N N . ILE A 1 90 ? 42.837 -3.009 -50.477 1.00 96.00 90 ILE A N 1
ATOM 693 C CA . ILE A 1 90 ? 44.024 -2.149 -50.526 1.00 96.00 90 ILE A CA 1
ATOM 694 C C . ILE A 1 90 ? 44.488 -1.870 -49.089 1.00 96.00 90 ILE A C 1
ATOM 696 O O . ILE A 1 90 ? 43.664 -1.435 -48.270 1.00 96.00 90 ILE A O 1
ATOM 700 N N . PRO A 1 91 ? 45.786 -2.053 -48.772 1.00 94.12 91 PRO A N 1
ATOM 701 C CA . PRO A 1 91 ? 46.340 -1.686 -47.473 1.00 94.12 91 PRO A CA 1
ATOM 702 C C . PRO A 1 91 ? 46.187 -0.181 -47.244 1.00 94.12 91 PRO A C 1
ATOM 704 O O . PRO A 1 91 ? 46.597 0.637 -48.072 1.00 94.12 91 PRO A O 1
ATOM 707 N N . ASN A 1 92 ? 45.587 0.202 -46.117 1.00 92.56 92 ASN A N 1
ATOM 708 C CA . ASN A 1 92 ? 45.349 1.604 -45.787 1.00 92.56 92 ASN A CA 1
ATOM 709 C C . ASN A 1 92 ? 45.577 1.847 -44.290 1.00 92.56 92 ASN A C 1
ATOM 711 O O . ASN A 1 92 ? 45.162 1.056 -43.451 1.00 92.56 92 ASN A O 1
ATOM 715 N N . SER A 1 93 ? 46.233 2.957 -43.944 1.00 89.00 93 SER A N 1
ATOM 716 C CA . SER A 1 93 ? 46.446 3.356 -42.546 1.00 89.00 93 SER A CA 1
ATOM 717 C C . SER A 1 93 ? 45.215 4.008 -41.908 1.00 89.00 93 SER A C 1
ATOM 719 O O . SER A 1 93 ? 45.168 4.176 -40.696 1.00 89.00 93 SER A O 1
ATOM 721 N N . ASN A 1 94 ? 44.240 4.407 -42.726 1.00 90.75 94 ASN A N 1
ATOM 722 C CA . ASN A 1 94 ? 43.065 5.184 -42.354 1.00 90.75 94 ASN A CA 1
ATOM 723 C C . ASN A 1 94 ? 41.798 4.354 -42.577 1.00 90.75 94 ASN A C 1
ATOM 725 O O . ASN A 1 94 ? 41.019 4.611 -43.502 1.00 90.75 94 ASN A O 1
ATOM 729 N N . LEU A 1 95 ? 41.631 3.328 -41.749 1.00 93.75 95 LEU A N 1
ATOM 730 C CA . LEU A 1 95 ? 40.449 2.474 -41.754 1.00 93.75 95 LEU A CA 1
ATOM 731 C C . LEU A 1 95 ? 39.518 2.851 -40.604 1.00 93.75 95 LEU A C 1
ATOM 733 O O . LEU A 1 95 ? 39.971 3.171 -39.505 1.00 93.75 95 LEU A O 1
ATOM 737 N N . LEU A 1 96 ? 38.218 2.783 -40.867 1.00 94.75 96 LEU A N 1
ATOM 738 C CA . LEU A 1 96 ? 37.166 2.888 -39.864 1.00 94.75 96 LEU A CA 1
ATOM 739 C C . LEU A 1 96 ? 36.450 1.545 -39.759 1.00 94.75 96 LEU A C 1
ATOM 741 O O . LEU A 1 96 ? 36.064 0.971 -40.776 1.00 94.75 96 LEU A O 1
ATOM 745 N N . GLY A 1 97 ? 36.282 1.057 -38.532 1.00 95.06 97 GLY A N 1
ATOM 746 C CA . GLY A 1 97 ? 35.502 -0.144 -38.250 1.00 95.06 97 GLY A CA 1
ATOM 747 C C . GLY A 1 97 ? 34.023 0.200 -38.115 1.00 95.06 97 GLY A C 1
ATOM 748 O O . GLY A 1 97 ? 33.662 1.038 -37.289 1.00 95.06 97 GLY A O 1
ATOM 749 N N . CYS A 1 98 ? 33.164 -0.425 -38.920 1.00 96.75 98 CYS A N 1
ATOM 750 C CA . CYS A 1 98 ? 31.719 -0.290 -38.781 1.00 96.75 98 CYS A CA 1
ATOM 751 C C . CYS A 1 98 ? 31.248 -1.109 -37.581 1.00 96.75 98 CYS A C 1
ATOM 753 O O . CYS A 1 98 ? 31.348 -2.328 -37.598 1.00 96.75 98 CYS A O 1
ATOM 755 N N . GLU A 1 99 ? 30.635 -0.471 -36.589 1.00 95.69 99 GLU A N 1
ATOM 756 C CA . GLU A 1 99 ? 30.195 -1.164 -35.365 1.00 95.69 99 GLU A CA 1
ATOM 757 C C . GLU A 1 99 ? 28.973 -2.083 -35.548 1.00 95.69 99 GLU A C 1
ATOM 759 O O . GLU A 1 99 ? 28.492 -2.682 -34.589 1.00 95.69 99 GLU A O 1
ATOM 764 N N . PHE A 1 100 ? 28.408 -2.148 -36.757 1.00 95.88 100 PHE A N 1
ATOM 765 C CA . PHE A 1 100 ? 27.254 -2.997 -37.052 1.00 95.88 100 PHE A CA 1
ATOM 766 C C . PHE A 1 100 ? 27.642 -4.286 -37.779 1.00 95.88 100 PHE A C 1
ATOM 768 O O . PHE A 1 100 ? 27.127 -5.347 -37.440 1.00 95.88 100 PHE A O 1
ATOM 775 N N . CYS A 1 101 ? 28.522 -4.203 -38.783 1.00 97.06 101 CYS A N 1
ATOM 776 C CA . CYS A 1 101 ? 28.965 -5.360 -39.566 1.00 97.06 101 CYS A CA 1
ATOM 777 C C . CYS A 1 101 ? 30.424 -5.767 -39.313 1.00 97.06 101 CYS A C 1
ATOM 779 O O . CYS A 1 101 ? 30.900 -6.694 -39.960 1.00 97.06 101 CYS A O 1
ATOM 781 N N . ASP A 1 102 ? 31.126 -5.068 -38.417 1.00 96.31 102 ASP A N 1
ATOM 782 C CA . ASP A 1 102 ? 32.529 -5.282 -38.038 1.00 96.31 102 ASP A CA 1
ATOM 783 C C . ASP A 1 102 ? 33.550 -5.177 -39.192 1.00 96.31 102 ASP A C 1
ATOM 785 O O . ASP A 1 102 ? 34.712 -5.556 -39.035 1.00 96.31 102 ASP A O 1
ATOM 789 N N . LEU A 1 103 ? 33.150 -4.615 -40.340 1.00 96.75 103 LEU A N 1
ATOM 790 C CA . LEU A 1 103 ? 34.040 -4.381 -41.482 1.00 96.75 103 LEU A CA 1
ATOM 791 C C . LEU A 1 103 ? 34.903 -3.128 -41.288 1.00 96.75 103 LEU A C 1
ATOM 793 O O . LEU A 1 103 ? 34.411 -2.076 -40.872 1.00 96.75 103 LEU A O 1
ATOM 797 N N . TRP A 1 104 ? 36.173 -3.224 -41.674 1.00 96.88 104 TRP A N 1
ATOM 798 C CA . TRP A 1 104 ? 37.161 -2.153 -41.711 1.00 96.88 104 TRP A CA 1
ATOM 799 C C . TRP A 1 104 ? 37.253 -1.558 -43.113 1.00 96.88 104 TRP A C 1
ATOM 801 O O . TRP A 1 104 ? 37.748 -2.172 -44.059 1.00 96.88 104 TRP A O 1
ATOM 811 N N . LEU A 1 105 ? 36.788 -0.321 -43.259 1.00 97.12 105 LEU A N 1
ATOM 812 C CA . LEU A 1 105 ? 36.617 0.321 -44.558 1.00 97.12 105 LEU A CA 1
ATOM 813 C C . LEU A 1 105 ? 37.480 1.576 -44.662 1.00 97.12 105 LEU A C 1
ATOM 815 O O . LEU A 1 105 ? 37.610 2.351 -43.713 1.00 97.12 105 LEU A O 1
ATOM 819 N N . CYS A 1 106 ? 38.091 1.782 -45.830 1.00 96.25 106 CYS A N 1
ATOM 820 C CA . CYS A 1 106 ? 38.882 2.980 -46.081 1.00 96.25 106 CYS A CA 1
ATOM 821 C C . CYS A 1 106 ? 37.995 4.183 -46.406 1.00 96.25 106 CYS A C 1
ATOM 823 O O . CYS A 1 106 ? 36.919 4.052 -46.992 1.00 96.25 106 CYS A O 1
ATOM 825 N N . ASN A 1 107 ? 38.488 5.379 -46.082 1.00 95.31 107 ASN A N 1
ATOM 826 C CA . ASN A 1 107 ? 37.768 6.633 -46.309 1.00 95.31 107 ASN A CA 1
ATOM 827 C C . ASN A 1 107 ? 37.304 6.818 -47.768 1.00 95.31 107 ASN A C 1
ATOM 829 O O . ASN A 1 107 ? 36.196 7.291 -47.993 1.00 95.31 107 ASN A O 1
ATOM 833 N N . SER A 1 108 ? 38.106 6.399 -48.754 1.00 95.88 108 SER A N 1
ATOM 834 C CA . SER A 1 108 ? 37.740 6.473 -50.175 1.00 95.88 108 SER A CA 1
ATOM 835 C C . SER A 1 108 ? 36.567 5.559 -50.538 1.00 95.88 108 SER A C 1
ATOM 837 O O . SER A 1 108 ? 35.730 5.948 -51.342 1.00 95.88 108 SER A O 1
ATOM 839 N N . CYS A 1 109 ? 36.479 4.361 -49.946 1.00 96.75 109 CYS A N 1
ATOM 840 C CA . CYS A 1 109 ? 35.374 3.425 -50.188 1.00 96.75 109 CYS A CA 1
ATOM 841 C C . CYS A 1 109 ? 34.041 3.920 -49.614 1.00 96.75 109 CYS A C 1
ATOM 843 O O . CYS A 1 109 ? 32.989 3.531 -50.115 1.00 96.75 109 CYS A O 1
ATOM 845 N N . GLU A 1 110 ? 34.095 4.759 -48.580 1.00 96.31 110 GLU A N 1
ATOM 846 C CA . GLU A 1 110 ? 32.933 5.327 -47.884 1.00 96.31 110 GLU A CA 1
ATOM 847 C C . GLU A 1 110 ? 32.690 6.803 -48.240 1.00 96.31 110 GLU A C 1
ATOM 849 O O . GLU A 1 110 ? 31.842 7.455 -47.639 1.00 96.31 110 GLU A O 1
ATOM 854 N N . ASN A 1 111 ? 33.420 7.342 -49.225 1.00 95.75 111 ASN A N 1
ATOM 855 C CA . ASN A 1 111 ? 33.354 8.747 -49.645 1.00 95.75 111 ASN A CA 1
ATOM 856 C C . ASN A 1 111 ? 33.537 9.759 -48.494 1.00 95.75 111 ASN A C 1
ATOM 858 O O . ASN A 1 111 ? 32.986 10.859 -48.526 1.00 95.75 111 ASN A O 1
ATOM 862 N N . LEU A 1 112 ? 34.335 9.406 -47.483 1.00 95.50 112 LEU A N 1
ATOM 863 C CA . LEU A 1 112 ? 34.625 10.265 -46.339 1.00 95.50 112 LEU A CA 1
ATOM 864 C C . LEU A 1 112 ? 35.783 11.208 -46.654 1.00 95.50 112 LEU A C 1
ATOM 866 O O . LEU A 1 112 ? 36.888 10.791 -47.031 1.00 95.50 112 LEU A O 1
ATOM 870 N N . ASN A 1 113 ? 35.550 12.501 -46.445 1.00 95.69 113 ASN A N 1
ATOM 871 C CA . ASN A 1 113 ? 36.615 13.484 -46.558 1.00 95.69 113 ASN A CA 1
ATOM 872 C C . ASN A 1 113 ? 37.590 13.355 -45.361 1.00 95.69 113 ASN A C 1
ATOM 874 O O . ASN A 1 113 ? 37.295 12.741 -44.333 1.00 95.69 113 ASN A O 1
ATOM 878 N N . LYS A 1 114 ? 38.791 13.930 -45.492 1.00 93.56 114 LYS A N 1
ATOM 879 C CA . LYS A 1 114 ? 39.831 13.837 -44.449 1.00 93.56 114 LYS A CA 1
ATOM 880 C C . LYS A 1 114 ? 39.411 14.484 -43.122 1.00 93.56 114 LYS A C 1
ATOM 882 O O . LYS A 1 114 ? 39.875 14.043 -42.075 1.00 93.56 114 LYS A O 1
ATOM 887 N N . ASN A 1 115 ? 38.554 15.503 -43.163 1.00 94.50 115 ASN A N 1
ATOM 888 C CA . ASN A 1 115 ? 38.087 16.205 -41.970 1.00 94.50 115 ASN A CA 1
ATOM 889 C C . ASN A 1 115 ? 37.074 15.354 -41.193 1.00 94.50 115 ASN A C 1
ATOM 891 O O . ASN A 1 115 ? 37.177 15.268 -39.973 1.00 94.50 115 ASN A O 1
ATOM 895 N N . ASP A 1 116 ? 36.158 14.675 -41.886 1.00 93.06 116 ASP A N 1
ATOM 896 C CA . ASP A 1 116 ? 35.177 13.771 -41.279 1.00 93.06 116 ASP A CA 1
ATOM 897 C C . ASP A 1 116 ? 35.890 12.604 -40.594 1.00 93.06 116 ASP A C 1
ATOM 899 O O . ASP A 1 116 ? 35.608 12.285 -39.443 1.00 93.06 116 ASP A O 1
ATOM 903 N N . LEU A 1 117 ? 36.890 12.021 -41.262 1.00 92.62 117 LEU A N 1
ATOM 904 C CA . LEU A 1 117 ? 37.732 10.983 -40.675 1.00 92.62 117 LEU A CA 1
ATOM 905 C C . LEU A 1 117 ? 38.465 11.481 -39.419 1.00 92.62 117 LEU A C 1
ATOM 907 O O . LEU A 1 117 ? 38.478 10.790 -38.400 1.00 92.62 117 LEU A O 1
ATOM 911 N N . ALA A 1 118 ? 39.066 12.674 -39.468 1.00 93.06 118 ALA A N 1
ATOM 912 C CA . ALA A 1 118 ? 39.739 13.265 -38.312 1.00 93.06 118 ALA A CA 1
ATOM 913 C C . ALA A 1 118 ? 38.767 13.494 -37.140 1.00 93.06 118 ALA A C 1
ATOM 915 O O . ALA A 1 118 ? 39.114 13.233 -35.992 1.00 93.06 118 ALA A O 1
ATOM 916 N N . LEU A 1 119 ? 37.534 13.921 -37.421 1.00 92.44 119 LEU A N 1
ATOM 917 C CA . LEU A 1 119 ? 36.503 14.131 -36.406 1.00 92.44 119 LEU A CA 1
ATOM 918 C C . LEU A 1 119 ? 36.031 12.813 -35.769 1.00 92.44 119 LEU A C 1
ATOM 920 O O . LEU A 1 119 ? 35.909 12.730 -34.544 1.00 92.44 119 LEU A O 1
ATOM 924 N N . LEU A 1 120 ? 35.791 11.786 -36.592 1.00 93.19 120 LEU A N 1
ATOM 925 C CA . LEU A 1 120 ? 35.385 10.450 -36.146 1.00 93.19 120 LEU A CA 1
ATOM 926 C C . LEU A 1 120 ? 36.471 9.812 -35.268 1.00 93.19 120 LEU A C 1
ATOM 928 O O . LEU A 1 120 ? 36.184 9.330 -34.177 1.00 93.19 120 LEU A O 1
ATOM 932 N N . THR A 1 121 ? 37.731 9.879 -35.703 1.00 90.00 121 THR A N 1
ATOM 933 C CA . THR A 1 121 ? 38.878 9.308 -34.975 1.00 90.00 121 THR A CA 1
ATOM 934 C C . THR A 1 121 ? 39.265 10.093 -33.720 1.00 90.00 121 THR A C 1
ATOM 936 O O . THR A 1 121 ? 39.738 9.494 -32.759 1.00 90.00 121 THR A O 1
ATOM 939 N N . ALA A 1 122 ? 39.035 11.409 -33.673 1.00 91.50 122 ALA A N 1
ATOM 940 C CA . ALA A 1 122 ? 39.282 12.222 -32.480 1.00 91.50 122 ALA A CA 1
ATOM 941 C C . ALA A 1 122 ? 38.265 11.972 -31.346 1.00 91.50 122 ALA A C 1
ATOM 943 O O . ALA A 1 122 ? 38.552 12.269 -30.187 1.00 91.50 122 ALA A O 1
ATOM 944 N N . SER A 1 123 ? 37.090 11.415 -31.657 1.0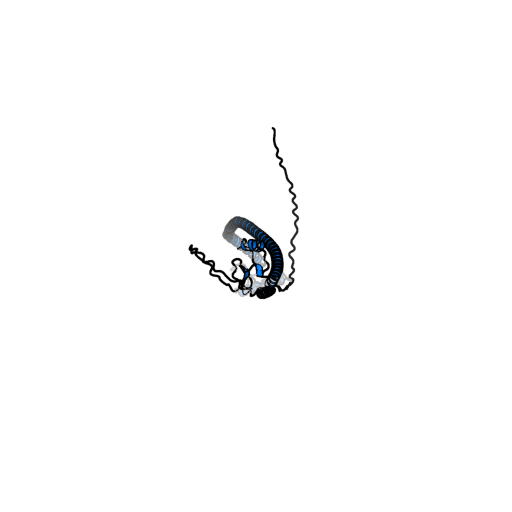0 83.75 123 SER A N 1
ATOM 945 C CA . SER A 1 123 ? 35.949 11.292 -30.737 1.00 83.75 123 SER A CA 1
ATOM 946 C C . SER A 1 123 ? 35.760 9.860 -30.215 1.00 83.75 123 SER A C 1
ATOM 948 O O . SER A 1 123 ? 34.651 9.325 -30.223 1.00 83.75 123 SER A O 1
ATOM 950 N N . THR A 1 124 ? 36.843 9.229 -29.752 1.00 72.81 124 THR A N 1
ATOM 951 C CA . THR A 1 124 ? 36.961 7.764 -29.575 1.00 72.81 124 THR A CA 1
ATOM 952 C C . THR A 1 124 ? 35.959 7.090 -28.630 1.00 72.81 124 THR A C 1
ATOM 954 O O . THR A 1 124 ? 35.832 5.873 -28.680 1.00 72.81 124 THR A O 1
ATOM 957 N N . ASN A 1 125 ? 35.231 7.835 -27.791 1.00 80.19 125 ASN A N 1
ATOM 958 C CA . ASN A 1 125 ? 34.306 7.256 -26.803 1.00 80.19 125 ASN A CA 1
ATOM 959 C C . ASN A 1 125 ? 32.837 7.679 -26.969 1.00 80.19 125 ASN A C 1
ATOM 961 O O . ASN A 1 125 ? 32.004 7.269 -26.164 1.00 80.19 125 ASN A O 1
ATOM 965 N N . GLN A 1 126 ? 32.513 8.554 -27.925 1.00 85.12 126 GLN A N 1
ATOM 966 C CA . GLN A 1 126 ? 31.165 9.143 -28.032 1.00 85.12 126 GLN A CA 1
ATOM 967 C C . GLN A 1 126 ? 30.569 9.072 -29.434 1.00 85.12 126 GLN A C 1
ATOM 969 O O . GLN A 1 126 ? 29.384 9.365 -29.605 1.00 85.12 126 GLN A O 1
ATOM 974 N N . THR A 1 127 ? 31.368 8.686 -30.425 1.00 90.44 127 THR A N 1
ATOM 975 C CA . THR A 1 127 ? 30.939 8.671 -31.815 1.00 90.44 127 THR A CA 1
ATOM 976 C C . THR A 1 127 ? 30.962 7.252 -32.341 1.00 90.44 127 THR A C 1
ATOM 978 O O . THR A 1 127 ? 32.024 6.660 -32.490 1.00 90.44 127 THR A O 1
ATOM 981 N N . HIS A 1 128 ? 29.772 6.743 -32.641 1.00 92.69 128 HIS A N 1
ATOM 982 C CA . HIS A 1 128 ? 29.593 5.472 -33.324 1.00 92.69 128 HIS A CA 1
ATOM 983 C C . HIS A 1 128 ? 29.602 5.708 -34.830 1.00 92.69 128 HIS A C 1
ATOM 985 O O . HIS A 1 128 ? 28.952 6.641 -35.317 1.00 92.69 128 HIS A O 1
ATOM 991 N N . TRP A 1 129 ? 30.321 4.869 -35.567 1.00 95.44 129 TRP A N 1
ATOM 992 C CA . TRP A 1 129 ? 30.368 4.942 -37.022 1.00 95.44 129 TRP A CA 1
ATOM 993 C C . TRP A 1 129 ? 29.789 3.680 -37.663 1.00 95.44 129 TRP A C 1
ATOM 995 O O . TRP A 1 129 ? 30.026 2.553 -37.222 1.00 95.44 129 TRP A O 1
ATOM 1005 N N . TYR A 1 130 ? 29.024 3.888 -38.733 1.00 97.00 130 TYR A N 1
ATOM 1006 C CA . TYR A 1 130 ? 28.379 2.832 -39.501 1.00 97.00 130 TYR A CA 1
ATOM 1007 C C . TYR A 1 130 ? 28.633 3.067 -40.987 1.00 97.00 130 TYR A C 1
ATOM 1009 O O . TYR A 1 130 ? 28.552 4.207 -41.445 1.00 97.00 130 TYR A O 1
ATOM 1017 N N . CYS A 1 131 ? 28.915 2.000 -41.735 1.00 97.50 131 CYS A N 1
ATOM 1018 C CA . CYS A 1 131 ? 29.122 2.103 -43.174 1.00 97.50 131 CYS A CA 1
ATOM 1019 C C . CYS A 1 131 ? 27.819 2.441 -43.907 1.00 97.50 131 CYS A C 1
ATOM 1021 O O . CYS A 1 131 ? 26.717 2.231 -43.388 1.00 97.50 131 CYS A O 1
ATOM 1023 N N . HIS A 1 132 ? 27.947 2.907 -45.147 1.00 96.69 132 HIS A N 1
ATOM 1024 C CA . HIS A 1 132 ? 26.820 3.312 -45.986 1.00 96.69 132 HIS A CA 1
ATOM 1025 C C . HIS A 1 132 ? 25.739 2.224 -46.142 1.00 96.69 132 HIS A C 1
ATOM 1027 O O . HIS A 1 132 ? 24.549 2.528 -46.193 1.00 96.69 132 HIS A O 1
ATOM 1033 N N . GLU A 1 133 ? 26.131 0.948 -46.170 1.00 97.06 133 GLU A N 1
ATOM 1034 C CA . GLU A 1 133 ? 25.197 -0.181 -46.296 1.00 97.06 133 GLU A CA 1
ATOM 1035 C C . GLU A 1 133 ? 24.417 -0.453 -45.000 1.00 97.06 133 GLU A C 1
ATOM 1037 O O . GLU A 1 133 ? 23.252 -0.854 -45.037 1.00 97.06 133 GLU A O 1
ATOM 1042 N N . CYS A 1 134 ? 25.039 -0.207 -43.844 1.00 97.50 134 CYS A N 1
ATOM 1043 C CA . CYS A 1 134 ? 24.442 -0.457 -42.532 1.00 97.50 134 CYS A CA 1
ATOM 1044 C C . CYS A 1 134 ? 23.654 0.749 -42.002 1.00 97.50 134 CYS A C 1
ATOM 1046 O O . CYS A 1 134 ? 22.733 0.579 -41.201 1.00 97.50 134 CYS A O 1
ATOM 1048 N N . GLU A 1 135 ? 23.966 1.964 -42.462 1.00 95.94 135 GLU A N 1
ATOM 1049 C CA . GLU A 1 135 ? 23.328 3.206 -42.016 1.00 95.94 135 GLU A CA 1
ATOM 1050 C C . GLU A 1 135 ? 21.782 3.155 -42.066 1.00 95.94 135 GLU A C 1
ATOM 1052 O O . GLU A 1 135 ? 21.154 3.521 -41.064 1.00 95.94 135 GLU A O 1
ATOM 1057 N N . PRO A 1 136 ? 21.118 2.671 -43.140 1.00 96.69 136 PRO A N 1
ATOM 1058 C CA . PRO A 1 136 ? 19.657 2.590 -43.176 1.00 96.69 136 PRO A CA 1
ATOM 1059 C C . PRO A 1 136 ? 19.086 1.644 -42.112 1.00 96.69 136 PRO A C 1
ATOM 1061 O O . PRO A 1 136 ? 18.073 1.959 -41.483 1.00 96.69 136 PRO A O 1
ATOM 1064 N N . GLN A 1 137 ? 19.745 0.504 -41.880 1.00 95.38 137 GLN A N 1
ATOM 1065 C CA . GLN A 1 137 ? 19.312 -0.490 -40.896 1.00 95.38 137 GLN A CA 1
ATOM 1066 C C . GLN A 1 137 ? 19.458 0.052 -39.474 1.00 95.38 137 GLN A C 1
ATOM 1068 O O . GLN A 1 137 ? 18.529 -0.037 -38.671 1.00 95.38 137 GLN A O 1
ATOM 1073 N N . VAL A 1 138 ? 20.584 0.702 -39.179 1.00 95.06 138 VAL A N 1
ATOM 1074 C CA . VAL A 1 138 ? 20.821 1.335 -37.879 1.00 95.06 138 VAL A CA 1
ATOM 1075 C C . VAL A 1 138 ? 19.828 2.471 -37.637 1.00 95.06 138 VAL A C 1
ATOM 1077 O O . VAL A 1 138 ? 19.224 2.533 -36.566 1.00 95.06 138 VAL A O 1
ATOM 1080 N N . LYS A 1 139 ? 19.568 3.333 -38.632 1.00 94.94 139 LYS A N 1
ATOM 1081 C CA . LYS A 1 139 ? 18.535 4.383 -38.532 1.00 94.94 139 LYS A CA 1
ATOM 1082 C C . LYS A 1 139 ? 17.161 3.798 -38.218 1.00 94.94 139 LYS A C 1
ATOM 1084 O O . LYS A 1 139 ? 16.448 4.341 -37.373 1.00 94.94 139 LYS A O 1
ATOM 1089 N N . TYR A 1 140 ? 16.802 2.690 -38.861 1.00 94.19 140 TYR A N 1
ATOM 1090 C CA . TYR A 1 140 ? 15.547 1.993 -38.605 1.00 94.19 140 TYR A CA 1
ATOM 1091 C C . TYR A 1 140 ? 15.468 1.442 -37.174 1.00 94.19 140 TYR A C 1
ATOM 1093 O O . TYR A 1 140 ? 14.485 1.696 -36.474 1.00 94.19 140 TYR A O 1
ATOM 1101 N N . ILE A 1 141 ? 16.516 0.760 -36.702 1.00 92.12 141 ILE A N 1
ATOM 1102 C CA . ILE A 1 141 ? 16.595 0.224 -35.333 1.00 92.12 141 ILE A CA 1
ATOM 1103 C C . ILE A 1 141 ? 16.520 1.356 -34.301 1.00 92.12 141 ILE A C 1
ATOM 1105 O O . ILE A 1 141 ? 15.777 1.256 -33.325 1.00 92.12 141 ILE A O 1
ATOM 1109 N N . LEU A 1 142 ? 17.236 2.462 -34.524 1.00 93.00 142 LEU A N 1
ATOM 1110 C CA . LEU A 1 142 ? 17.203 3.636 -33.650 1.00 93.00 142 LEU A CA 1
ATOM 1111 C C . LEU A 1 142 ? 15.828 4.317 -33.637 1.00 93.00 142 LEU A C 1
ATOM 1113 O O . LEU A 1 142 ? 15.391 4.809 -32.597 1.00 93.00 142 LEU A O 1
ATOM 1117 N N . ALA A 1 143 ? 15.127 4.353 -34.770 1.00 92.69 143 ALA A N 1
ATOM 1118 C CA . ALA A 1 143 ? 13.770 4.883 -34.837 1.00 92.69 143 ALA A CA 1
ATOM 1119 C C . ALA A 1 143 ? 12.779 3.992 -34.069 1.00 92.69 143 ALA A C 1
ATOM 1121 O O . ALA A 1 143 ? 11.988 4.503 -33.272 1.00 92.69 143 ALA A O 1
ATOM 1122 N N . GLN A 1 144 ? 12.856 2.669 -34.250 1.00 91.06 144 GLN A N 1
ATOM 1123 C CA . GLN A 1 144 ? 12.028 1.718 -33.508 1.00 91.06 144 GLN A CA 1
ATOM 1124 C C . GLN A 1 144 ? 12.300 1.763 -32.004 1.00 91.06 144 GLN A C 1
ATOM 1126 O O . GLN A 1 144 ? 11.358 1.799 -31.212 1.00 91.06 144 GLN A O 1
ATOM 1131 N N . SER A 1 145 ? 13.570 1.792 -31.597 1.00 89.75 145 SER A N 1
ATOM 1132 C CA . SER A 1 145 ? 13.934 1.839 -30.182 1.00 89.75 145 SER A CA 1
ATOM 1133 C C . SER A 1 145 ? 13.451 3.133 -29.533 1.00 89.75 145 SER A C 1
ATOM 1135 O O . SER A 1 145 ? 12.863 3.081 -28.454 1.00 89.75 145 SER A O 1
ATOM 1137 N N . LYS A 1 146 ? 13.576 4.283 -30.212 1.00 92.81 146 LYS A N 1
ATOM 1138 C CA . LYS A 1 146 ? 12.994 5.555 -29.754 1.00 92.81 146 LYS A CA 1
ATOM 1139 C C . LYS A 1 146 ? 11.480 5.463 -29.581 1.00 92.81 146 LYS A C 1
ATOM 1141 O O . LYS A 1 146 ? 10.972 5.889 -28.546 1.00 92.81 146 LYS A O 1
ATOM 1146 N N . ALA A 1 147 ? 10.762 4.901 -30.553 1.00 89.81 147 ALA A N 1
ATOM 1147 C CA . ALA A 1 147 ? 9.314 4.729 -30.454 1.00 89.81 147 ALA A CA 1
ATOM 1148 C C . ALA A 1 147 ? 8.930 3.829 -29.264 1.00 89.81 147 ALA A C 1
ATOM 1150 O O . ALA A 1 147 ? 8.086 4.213 -28.453 1.00 89.81 147 ALA A O 1
ATOM 1151 N N . GLY A 1 148 ? 9.615 2.693 -29.096 1.00 89.69 148 GLY A N 1
ATOM 1152 C CA . GLY A 1 148 ? 9.408 1.784 -27.968 1.00 89.69 148 GLY A CA 1
ATOM 1153 C C . GLY A 1 148 ? 9.706 2.432 -26.613 1.00 89.69 148 GLY A C 1
ATOM 1154 O O . GLY A 1 148 ? 8.917 2.303 -25.679 1.00 89.69 148 GLY A O 1
ATOM 1155 N N . ILE A 1 149 ? 10.794 3.203 -26.505 1.00 89.62 149 ILE A N 1
ATOM 1156 C CA . ILE A 1 149 ? 11.129 3.968 -25.292 1.00 89.62 149 ILE A CA 1
ATOM 1157 C C . ILE A 1 149 ? 10.020 4.975 -24.967 1.00 89.62 149 ILE A C 1
ATOM 1159 O O . ILE A 1 149 ? 9.623 5.093 -23.808 1.00 89.62 149 ILE A O 1
ATOM 1163 N N . VAL A 1 150 ? 9.483 5.677 -25.970 1.00 94.12 150 VAL A N 1
ATOM 1164 C CA . VAL A 1 150 ? 8.386 6.637 -25.779 1.00 94.12 150 VAL A CA 1
ATOM 1165 C C . VAL A 1 150 ? 7.110 5.942 -25.297 1.00 94.12 150 VAL A C 1
ATOM 1167 O O . VAL A 1 150 ? 6.441 6.455 -24.398 1.00 94.12 150 VAL A O 1
ATOM 1170 N N . GLU A 1 151 ? 6.759 4.777 -25.843 1.00 93.69 151 GLU A N 1
ATOM 1171 C CA . GLU A 1 151 ? 5.597 4.007 -25.379 1.00 93.69 151 GLU A CA 1
ATOM 1172 C C . GLU A 1 151 ? 5.768 3.497 -23.948 1.00 93.69 151 GLU A C 1
ATOM 1174 O O . GLU A 1 151 ? 4.862 3.653 -23.121 1.00 93.69 151 GLU A O 1
ATOM 1179 N N . VAL A 1 152 ? 6.942 2.951 -23.620 1.00 90.69 152 VAL A N 1
ATOM 1180 C CA . VAL A 1 152 ? 7.263 2.517 -22.255 1.00 90.69 152 VAL A CA 1
ATOM 1181 C C . VAL A 1 152 ? 7.199 3.704 -21.295 1.00 90.69 152 VAL A C 1
ATOM 1183 O O . VAL A 1 152 ? 6.559 3.601 -20.248 1.00 90.69 152 VAL A O 1
ATOM 1186 N N . ALA A 1 153 ? 7.764 4.857 -21.661 1.00 92.38 153 ALA A N 1
ATOM 1187 C CA . ALA A 1 153 ? 7.706 6.071 -20.851 1.00 92.38 153 ALA A CA 1
ATOM 1188 C C . ALA A 1 153 ? 6.259 6.536 -20.607 1.00 92.38 153 ALA A C 1
ATOM 1190 O O . ALA A 1 153 ? 5.905 6.867 -19.473 1.00 92.38 153 ALA A O 1
ATOM 1191 N N . LYS A 1 154 ? 5.390 6.496 -21.628 1.00 95.19 154 LYS A N 1
ATOM 1192 C CA . LYS A 1 154 ? 3.952 6.799 -21.484 1.00 95.19 154 LYS A CA 1
ATOM 1193 C C . LYS A 1 154 ? 3.251 5.821 -20.537 1.00 95.19 154 LYS A C 1
ATOM 1195 O O . LYS A 1 154 ? 2.488 6.247 -19.670 1.00 95.19 154 LYS A O 1
ATOM 1200 N N . SER A 1 155 ? 3.524 4.523 -20.670 1.00 95.12 155 SER A N 1
ATOM 1201 C CA . SER A 1 155 ? 2.959 3.478 -19.805 1.00 95.12 155 SER A CA 1
ATOM 1202 C C . SER A 1 155 ? 3.387 3.645 -18.341 1.00 95.12 155 SER A C 1
ATOM 1204 O O . SER A 1 155 ? 2.559 3.572 -17.423 1.00 95.12 155 SER A O 1
ATOM 1206 N N . VAL A 1 156 ? 4.667 3.953 -18.112 1.00 93.62 156 VAL A N 1
ATOM 1207 C CA . VAL A 1 156 ? 5.210 4.257 -16.781 1.00 93.62 156 VAL A CA 1
ATOM 1208 C C . VAL A 1 156 ? 4.559 5.516 -16.208 1.00 93.62 156 VAL A C 1
ATOM 1210 O O . VAL A 1 156 ? 4.092 5.486 -15.070 1.00 93.62 156 VAL A O 1
ATOM 1213 N N . ALA A 1 157 ? 4.444 6.593 -16.990 1.00 95.50 157 ALA A N 1
ATOM 1214 C CA . ALA A 1 157 ? 3.796 7.830 -16.553 1.00 95.50 157 ALA A CA 1
ATOM 1215 C C . ALA A 1 157 ? 2.331 7.602 -16.136 1.00 95.50 157 ALA A C 1
ATOM 1217 O O . ALA A 1 157 ? 1.906 8.062 -15.073 1.00 95.50 157 ALA A O 1
ATOM 1218 N N . HIS A 1 158 ? 1.574 6.829 -16.919 1.00 95.19 158 HIS A N 1
ATOM 1219 C CA . HIS A 1 158 ? 0.198 6.464 -16.584 1.00 95.19 158 HIS A CA 1
ATOM 1220 C C . HIS A 1 158 ? 0.119 5.622 -15.297 1.00 95.19 158 HIS A C 1
ATOM 1222 O O . HIS A 1 158 ? -0.722 5.868 -14.429 1.00 95.19 158 HIS A O 1
ATOM 1228 N N . SER A 1 159 ? 1.027 4.656 -15.133 1.00 93.38 159 SER A N 1
ATOM 1229 C CA . SER A 1 159 ? 1.096 3.818 -13.929 1.00 93.38 159 SER A CA 1
ATOM 1230 C C . SER A 1 159 ? 1.404 4.645 -12.678 1.00 93.38 159 SER A C 1
ATOM 1232 O O . SER A 1 159 ? 0.723 4.499 -11.663 1.00 93.38 159 SER A O 1
ATOM 1234 N N . LEU A 1 160 ? 2.358 5.579 -12.762 1.00 95.12 160 LEU A N 1
ATOM 1235 C CA . LEU A 1 160 ? 2.675 6.514 -11.679 1.00 95.12 160 LEU A CA 1
ATOM 1236 C C . LEU A 1 160 ? 1.476 7.397 -11.316 1.00 95.12 160 LEU A C 1
ATOM 1238 O O . LEU A 1 160 ? 1.199 7.614 -10.134 1.00 95.12 160 LEU A O 1
ATOM 1242 N N . GLN A 1 161 ? 0.718 7.866 -12.310 1.00 97.12 161 GLN A N 1
ATOM 1243 C CA . GLN A 1 161 ? -0.494 8.645 -12.068 1.00 97.12 161 GLN A CA 1
ATOM 1244 C C . GLN A 1 161 ? -1.568 7.825 -11.334 1.00 97.12 161 GLN A C 1
ATOM 1246 O O . GLN A 1 161 ? -2.213 8.343 -10.420 1.00 97.12 161 GLN A O 1
ATOM 1251 N N . SER A 1 162 ? -1.749 6.550 -11.695 1.00 96.62 162 SER A N 1
ATOM 1252 C CA . SER A 1 162 ? -2.672 5.645 -10.997 1.00 96.62 162 SER A CA 1
ATOM 1253 C C . SER A 1 162 ? -2.238 5.400 -9.552 1.00 96.62 162 SER A C 1
ATOM 1255 O O . SER A 1 162 ? -3.059 5.517 -8.647 1.00 96.62 162 SER A O 1
ATOM 1257 N N . ILE A 1 163 ? -0.949 5.130 -9.319 1.00 92.88 163 ILE A N 1
ATOM 1258 C CA . ILE A 1 163 ? -0.397 4.923 -7.970 1.00 92.88 163 ILE A CA 1
ATOM 1259 C C . ILE A 1 163 ? -0.615 6.167 -7.103 1.00 92.88 163 ILE A C 1
ATOM 1261 O O . ILE A 1 163 ? -1.038 6.053 -5.955 1.00 92.88 163 ILE A O 1
ATOM 1265 N N . LYS A 1 164 ? -0.404 7.369 -7.657 1.00 96.81 164 LYS A N 1
ATOM 1266 C CA . LYS A 1 164 ? -0.655 8.629 -6.946 1.00 96.81 164 LYS A CA 1
ATOM 1267 C C . LYS A 1 164 ? -2.125 8.772 -6.536 1.00 96.81 164 LYS A C 1
ATOM 1269 O O . LYS A 1 164 ? -2.406 9.192 -5.415 1.00 96.81 164 LYS A O 1
ATOM 1274 N N . LYS A 1 165 ? -3.070 8.403 -7.410 1.00 96.19 165 LYS A N 1
ATOM 1275 C CA . LYS A 1 165 ? -4.506 8.405 -7.076 1.00 96.19 165 LYS A CA 1
ATOM 1276 C C . LYS A 1 165 ? -4.810 7.423 -5.943 1.00 96.19 165 LYS A C 1
ATOM 1278 O O . LYS A 1 165 ? -5.408 7.832 -4.947 1.00 96.19 165 LYS A O 1
ATOM 1283 N N . ASP A 1 166 ? -4.326 6.190 -6.044 1.00 93.19 166 ASP A N 1
ATOM 1284 C CA . ASP A 1 166 ? -4.521 5.163 -5.015 1.00 93.19 166 ASP A CA 1
ATOM 1285 C C . ASP A 1 166 ? -3.932 5.609 -3.662 1.00 93.19 166 ASP A C 1
ATOM 1287 O O . ASP A 1 166 ? -4.587 5.479 -2.627 1.00 93.19 166 ASP A O 1
ATOM 1291 N N . GLN A 1 167 ? -2.754 6.245 -3.665 1.00 94.44 167 GLN A N 1
ATOM 1292 C CA . GLN A 1 167 ? -2.127 6.810 -2.466 1.00 94.44 167 GLN A CA 1
ATOM 1293 C C . GLN A 1 167 ? -2.996 7.899 -1.819 1.00 94.44 167 GLN A C 1
ATOM 1295 O O . GLN A 1 167 ? -3.166 7.914 -0.599 1.00 94.44 167 GLN A O 1
ATOM 1300 N N . THR A 1 168 ? -3.588 8.800 -2.612 1.00 95.38 168 THR A N 1
ATOM 1301 C CA . THR A 1 168 ? -4.482 9.840 -2.069 1.00 95.38 168 THR A CA 1
ATOM 1302 C C . THR A 1 168 ? -5.765 9.260 -1.478 1.00 95.38 168 THR A C 1
ATOM 1304 O O . THR A 1 168 ? -6.238 9.741 -0.449 1.00 95.38 168 THR A O 1
ATOM 1307 N N . GLN A 1 169 ? -6.321 8.207 -2.081 1.00 95.88 169 GLN A N 1
ATOM 1308 C CA . GLN A 1 169 ? -7.509 7.530 -1.564 1.00 95.88 169 GLN A CA 1
ATOM 1309 C C . GLN A 1 169 ? -7.207 6.747 -0.280 1.00 95.88 169 GLN A C 1
ATOM 1311 O O . GLN A 1 169 ? -7.990 6.799 0.674 1.00 95.88 169 GLN A O 1
ATOM 1316 N N . ALA A 1 170 ? -6.064 6.059 -0.232 1.00 90.25 170 ALA A N 1
ATOM 1317 C CA . ALA A 1 170 ? -5.590 5.380 0.967 1.00 90.25 170 ALA A CA 1
ATOM 1318 C C . ALA A 1 170 ? -5.378 6.377 2.113 1.00 90.25 170 ALA A C 1
ATOM 1320 O O . ALA A 1 170 ? -5.848 6.125 3.219 1.00 90.25 170 ALA A O 1
ATOM 1321 N N . LYS A 1 171 ? -4.780 7.546 1.836 1.00 96.81 171 LYS A N 1
ATOM 1322 C CA . LYS A 1 171 ? -4.612 8.619 2.826 1.00 96.81 171 LYS A CA 1
ATOM 1323 C C . LYS A 1 171 ? -5.953 9.096 3.392 1.00 96.81 171 LYS A C 1
ATOM 1325 O O . LYS A 1 171 ? -6.126 9.086 4.599 1.00 96.81 171 LYS A O 1
ATOM 1330 N N . LYS A 1 172 ? -6.939 9.394 2.537 1.00 96.12 172 LYS A N 1
ATOM 1331 C CA . LYS A 1 172 ? -8.296 9.770 2.990 1.00 96.12 172 LYS A CA 1
ATOM 1332 C C . LYS A 1 172 ? -8.946 8.696 3.868 1.00 96.12 172 LYS A C 1
ATOM 1334 O O . LYS A 1 172 ? -9.636 9.011 4.834 1.00 96.12 172 LYS A O 1
ATOM 1339 N N . SER A 1 173 ? -8.742 7.426 3.521 1.00 92.62 173 SER A N 1
ATOM 1340 C CA . SER A 1 173 ? -9.272 6.302 4.299 1.00 92.62 173 SER A CA 1
ATOM 1341 C C . SER A 1 173 ? -8.581 6.195 5.661 1.00 92.62 173 SER A C 1
ATOM 1343 O O . SER A 1 173 ? -9.253 5.977 6.665 1.00 92.62 173 SER A O 1
ATOM 1345 N N . LEU A 1 174 ? -7.260 6.397 5.702 1.00 94.25 174 LEU A N 1
ATOM 1346 C CA . LEU A 1 174 ? -6.474 6.432 6.933 1.00 94.25 174 LEU A CA 1
ATOM 1347 C C . LEU A 1 174 ? -6.901 7.593 7.838 1.00 94.25 174 LEU A C 1
ATOM 1349 O O . LEU A 1 174 ? -7.127 7.372 9.023 1.00 94.25 174 LEU A O 1
ATOM 1353 N N . ASP A 1 175 ? -7.084 8.788 7.276 1.00 94.06 175 ASP A N 1
ATOM 1354 C CA . ASP A 1 175 ? -7.557 9.964 8.011 1.00 94.06 175 ASP A CA 1
ATOM 1355 C C . ASP A 1 175 ? -8.943 9.692 8.626 1.00 94.06 175 ASP A C 1
ATOM 1357 O O . ASP A 1 175 ? -9.157 9.940 9.809 1.00 94.06 175 ASP A O 1
ATOM 1361 N N . SER A 1 176 ? -9.859 9.072 7.870 1.00 95.00 176 SER A N 1
ATOM 1362 C CA . SER A 1 176 ? -11.179 8.673 8.381 1.00 95.00 176 SER A CA 1
ATOM 1363 C C . SER A 1 176 ? -11.102 7.653 9.523 1.00 95.00 176 SER A C 1
ATOM 1365 O O . SER A 1 176 ? -11.849 7.762 10.497 1.00 95.00 176 SER A O 1
ATOM 1367 N N . VAL A 1 177 ? -10.214 6.659 9.423 1.00 89.81 177 VAL A N 1
ATOM 1368 C CA . VAL A 1 177 ? -9.988 5.683 10.502 1.00 89.81 177 VAL A CA 1
ATOM 1369 C C . VAL A 1 177 ? -9.394 6.371 11.729 1.00 89.81 177 VAL A C 1
ATOM 1371 O O . VAL A 1 177 ? -9.875 6.131 12.832 1.00 89.81 177 VAL A O 1
ATOM 1374 N N . SER A 1 178 ? -8.423 7.265 11.540 1.00 94.69 178 SER A N 1
ATOM 1375 C CA . SER A 1 178 ? -7.814 8.059 12.612 1.00 94.69 178 SER A CA 1
ATOM 1376 C C . SER A 1 178 ? -8.865 8.870 13.376 1.00 94.69 178 SER A C 1
ATOM 1378 O O . SER A 1 178 ? -8.943 8.783 14.600 1.00 94.69 178 SER A O 1
ATOM 1380 N N . THR A 1 179 ? -9.780 9.551 12.672 1.00 93.50 179 THR A N 1
ATOM 1381 C CA . THR A 1 179 ? -10.899 10.267 13.309 1.00 93.50 179 THR A CA 1
ATOM 1382 C C . THR A 1 179 ? -11.779 9.342 14.155 1.00 93.50 179 THR A C 1
ATOM 1384 O O . THR A 1 179 ? -12.165 9.708 15.264 1.00 93.50 179 THR A O 1
ATOM 1387 N N . LYS A 1 180 ? -12.085 8.129 13.670 1.00 92.31 180 LYS A N 1
ATOM 1388 C CA . LYS A 1 180 ? -12.887 7.153 14.430 1.00 92.31 180 LYS A CA 1
ATOM 1389 C C . LYS A 1 180 ? -12.156 6.634 15.664 1.00 92.31 180 LYS A C 1
ATOM 1391 O O . LYS A 1 180 ? -12.788 6.476 16.703 1.00 92.31 180 LYS A O 1
ATOM 1396 N N . VAL A 1 181 ? -10.855 6.371 15.555 1.00 92.19 181 VAL A N 1
ATOM 1397 C CA . VAL A 1 181 ? -10.024 5.935 16.686 1.00 92.19 181 VAL A CA 1
ATOM 1398 C C . VAL A 1 181 ? -9.990 7.017 17.762 1.00 92.19 181 VAL A C 1
ATOM 1400 O O . VAL A 1 181 ? -10.279 6.714 18.913 1.00 92.19 181 VAL A O 1
ATOM 1403 N N . ASN A 1 182 ? -9.754 8.274 17.384 1.00 91.12 182 ASN A N 1
ATOM 1404 C CA . ASN A 1 182 ? -9.749 9.394 18.329 1.00 91.12 182 ASN A CA 1
ATOM 1405 C C . ASN A 1 182 ? -11.116 9.578 19.006 1.00 91.12 182 ASN A C 1
ATOM 1407 O O . ASN A 1 182 ? -11.187 9.826 20.206 1.00 91.12 182 ASN A O 1
ATOM 1411 N N . HIS A 1 183 ? -12.213 9.408 18.261 1.00 91.06 183 HIS A N 1
ATOM 1412 C CA . HIS A 1 183 ? -13.554 9.451 18.840 1.00 91.06 183 HIS A CA 1
ATOM 1413 C C . HIS A 1 183 ? -13.778 8.331 19.870 1.00 91.06 183 HIS A C 1
ATOM 1415 O O . HIS A 1 183 ? -14.255 8.598 20.971 1.00 91.06 183 HIS A O 1
ATOM 1421 N N . LEU A 1 184 ? -13.401 7.089 19.544 1.00 85.75 184 LEU A N 1
ATOM 1422 C CA . LEU A 1 184 ? -13.495 5.956 20.472 1.00 85.75 184 LEU A CA 1
ATOM 1423 C C . LEU A 1 184 ? -12.611 6.145 21.708 1.00 85.75 184 LEU A C 1
ATOM 1425 O O . LEU A 1 184 ? -13.036 5.803 22.809 1.00 85.75 184 LEU A O 1
ATOM 1429 N N . GLN A 1 185 ? -11.415 6.710 21.540 1.00 89.94 185 GLN A N 1
ATOM 1430 C CA . GLN A 1 185 ? -10.537 7.054 22.653 1.00 89.94 185 GLN A CA 1
ATOM 1431 C C . GLN A 1 185 ? -11.213 8.061 23.594 1.00 89.94 185 GLN A C 1
ATOM 1433 O O . GLN A 1 185 ? -11.266 7.816 24.796 1.00 89.94 185 GLN A O 1
ATOM 1438 N N . GLY A 1 186 ? -11.830 9.118 23.058 1.00 89.00 186 GLY A N 1
ATOM 1439 C CA . GLY A 1 186 ? -12.593 10.070 23.869 1.00 89.00 186 GLY A CA 1
ATOM 1440 C C . GLY A 1 186 ? -13.780 9.427 24.599 1.00 89.00 186 GLY A C 1
ATOM 1441 O O . GLY A 1 186 ? -14.057 9.753 25.750 1.00 89.00 186 GLY A O 1
ATOM 1442 N N . LEU A 1 187 ? -14.482 8.469 23.981 1.00 87.00 187 LEU A N 1
ATOM 1443 C CA . LEU A 1 187 ? -15.535 7.708 24.672 1.00 87.00 187 LEU A CA 1
ATOM 1444 C C . LEU A 1 187 ? -14.975 6.857 25.822 1.00 87.00 187 LEU A C 1
ATOM 1446 O O . LEU A 1 187 ? -15.603 6.769 26.875 1.00 87.00 187 LEU A O 1
ATOM 1450 N N . TYR A 1 188 ? -13.804 6.249 25.636 1.00 86.12 188 TYR A N 1
ATOM 1451 C CA . TYR A 1 188 ? -13.141 5.450 26.664 1.00 86.12 188 TYR A CA 1
ATOM 1452 C C . TYR A 1 188 ? -12.684 6.303 27.856 1.00 86.12 188 TYR A C 1
ATOM 1454 O O . TYR A 1 188 ? -12.955 5.943 29.000 1.00 86.12 188 TYR A O 1
ATOM 1462 N N . GLU A 1 189 ? -12.080 7.465 27.595 1.00 90.88 189 GLU A N 1
ATOM 1463 C CA . GLU A 1 189 ? -11.686 8.437 28.626 1.00 90.88 189 GLU A CA 1
ATOM 1464 C C . GLU A 1 189 ? -12.901 8.902 29.452 1.00 90.88 189 GLU A C 1
ATOM 1466 O O . GLU A 1 189 ? -12.853 8.905 30.682 1.00 90.88 189 GLU A O 1
ATOM 1471 N N . ASN A 1 190 ? -14.040 9.165 28.799 1.00 87.69 190 ASN A N 1
ATOM 1472 C CA . ASN A 1 190 ? -15.298 9.493 29.481 1.00 87.69 190 ASN A CA 1
ATOM 1473 C C . ASN A 1 190 ? -15.812 8.356 30.386 1.00 87.69 190 ASN A C 1
ATOM 1475 O O . ASN A 1 190 ? -16.372 8.613 31.453 1.00 87.69 190 ASN A O 1
ATOM 1479 N N . VAL A 1 191 ? -15.671 7.091 29.967 1.00 87.31 191 VAL A N 1
ATOM 1480 C CA . VAL A 1 191 ? -16.070 5.935 30.790 1.00 87.31 191 VAL A CA 1
ATOM 1481 C C . VAL A 1 191 ? -15.165 5.803 32.009 1.00 87.31 191 VAL A C 1
ATOM 1483 O O . VAL A 1 191 ? -15.687 5.598 33.103 1.00 87.31 191 VAL A O 1
ATOM 1486 N N . ILE A 1 192 ? -13.848 5.964 31.846 1.00 88.88 192 ILE A N 1
ATOM 1487 C CA . ILE A 1 192 ? -12.900 5.964 32.970 1.00 88.88 192 ILE A CA 1
ATOM 1488 C C . ILE A 1 192 ? -13.303 7.025 33.993 1.00 88.88 192 ILE A C 1
ATOM 1490 O O . ILE A 1 192 ? -13.501 6.690 35.158 1.00 88.88 192 ILE A O 1
ATOM 1494 N N . GLN A 1 193 ? -13.532 8.263 33.549 1.00 92.06 193 GLN A N 1
ATOM 1495 C CA . GLN A 1 193 ? -13.921 9.355 34.439 1.00 92.06 193 GLN A CA 1
ATOM 1496 C C . GLN A 1 193 ? -15.221 9.037 35.199 1.00 92.06 193 GLN A C 1
ATOM 1498 O O . GLN A 1 193 ? -15.315 9.246 36.407 1.00 92.06 193 GLN A O 1
ATOM 1503 N N . LYS A 1 194 ? -16.227 8.460 34.526 1.00 88.50 194 LYS A N 1
ATOM 1504 C CA . LYS A 1 194 ? -17.466 8.021 35.191 1.00 88.50 194 LYS A CA 1
ATOM 1505 C C . LYS A 1 194 ? -17.219 6.923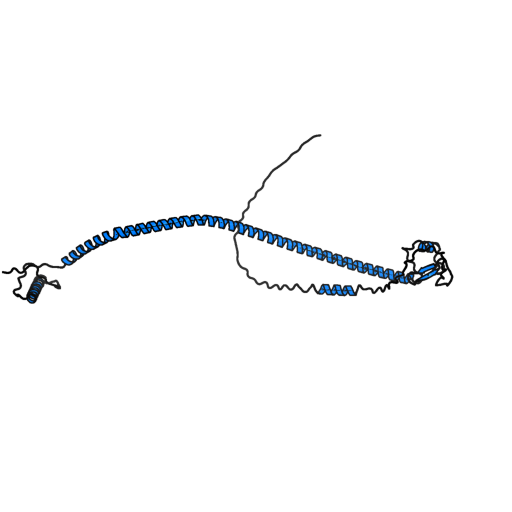 36.224 1.00 88.50 194 LYS A C 1
ATOM 1507 O O . LYS A 1 194 ? -17.800 6.974 37.303 1.00 88.50 194 LYS A O 1
ATOM 1512 N N . VAL A 1 195 ? -16.365 5.947 35.925 1.00 89.50 195 VAL A N 1
ATOM 1513 C CA . VAL A 1 195 ? -16.007 4.881 36.874 1.00 89.50 195 VAL A CA 1
ATOM 1514 C C . VAL A 1 195 ? -15.276 5.448 38.091 1.00 89.50 195 VAL A C 1
ATOM 1516 O O . VAL A 1 195 ? -15.574 5.037 39.210 1.00 89.50 195 VAL A O 1
ATOM 1519 N N . GLU A 1 196 ? -14.379 6.414 37.901 1.00 90.56 196 GLU A N 1
ATOM 1520 C CA . GLU A 1 196 ? -13.682 7.104 38.993 1.00 90.56 196 GLU A CA 1
ATOM 1521 C C . GLU A 1 196 ? -14.665 7.871 39.882 1.00 90.56 196 GLU A C 1
ATOM 1523 O O . GLU A 1 196 ? -14.708 7.626 41.087 1.00 90.56 196 GLU A O 1
ATOM 1528 N N . THR A 1 197 ? -15.542 8.692 39.290 1.00 90.38 197 THR A N 1
ATOM 1529 C CA . THR A 1 197 ? -16.576 9.418 40.053 1.00 90.38 197 THR A CA 1
ATOM 1530 C C . THR A 1 197 ? -17.507 8.471 40.813 1.00 90.38 197 THR A C 1
ATOM 1532 O O . THR A 1 197 ? -17.814 8.708 41.978 1.00 90.38 197 THR A O 1
ATOM 1535 N N . PHE A 1 198 ? -17.910 7.354 40.197 1.00 88.81 198 PHE A N 1
ATOM 1536 C CA . PHE A 1 198 ? -18.735 6.339 40.847 1.00 88.81 198 PHE A CA 1
ATOM 1537 C C . PHE A 1 198 ? -17.996 5.640 41.995 1.00 88.81 198 PHE A C 1
ATOM 1539 O O . PHE A 1 198 ? -18.571 5.421 43.060 1.00 88.81 198 PHE A O 1
ATOM 1546 N N . SER A 1 199 ? -16.717 5.309 41.802 1.00 91.75 199 SER A N 1
ATOM 1547 C CA . SER A 1 199 ? -15.847 4.772 42.852 1.00 91.75 199 SER A CA 1
ATOM 1548 C C . SER A 1 199 ? -15.759 5.735 44.039 1.00 91.75 199 SER A C 1
ATOM 1550 O O . SER A 1 199 ? -15.862 5.303 45.188 1.00 91.75 199 SER A O 1
ATOM 1552 N N . ASP A 1 200 ? -15.612 7.033 43.785 1.00 89.56 200 ASP A N 1
ATOM 1553 C CA . ASP A 1 200 ? -15.558 8.036 44.846 1.00 89.56 200 ASP A CA 1
ATOM 1554 C C . ASP A 1 200 ? -16.906 8.182 45.567 1.00 89.56 200 ASP A C 1
ATOM 1556 O O . ASP A 1 200 ? -16.936 8.152 46.798 1.00 89.56 200 ASP A O 1
ATOM 1560 N N . SER A 1 201 ? -18.032 8.170 44.843 1.00 85.88 201 SER A N 1
ATOM 1561 C CA . SER A 1 201 ? -19.369 8.107 45.458 1.00 85.88 201 SER A CA 1
ATOM 1562 C C . SER A 1 201 ? -19.566 6.852 46.323 1.00 85.88 201 SER A C 1
ATOM 1564 O O . SER A 1 201 ? -20.158 6.916 47.401 1.00 85.88 201 SER A O 1
ATOM 1566 N N . LEU A 1 202 ? -19.047 5.692 45.901 1.00 81.25 202 LEU A N 1
ATOM 1567 C CA . LEU A 1 202 ? -19.098 4.470 46.709 1.00 81.25 202 LEU A CA 1
ATOM 1568 C C . LEU A 1 202 ? -18.273 4.588 47.994 1.00 81.25 202 LEU A C 1
ATOM 1570 O O . LEU A 1 202 ? -18.707 4.081 49.032 1.00 81.25 202 LEU A O 1
ATOM 1574 N N . LYS A 1 203 ? -17.109 5.250 47.957 1.00 85.12 203 LYS A N 1
ATOM 1575 C CA . LYS A 1 203 ? -16.310 5.511 49.167 1.00 85.12 203 LYS A CA 1
ATOM 1576 C C . LYS A 1 203 ? -17.086 6.377 50.160 1.00 85.12 203 LYS A C 1
ATOM 1578 O O . LYS A 1 203 ? -17.092 6.051 51.346 1.00 85.12 203 LYS A O 1
ATOM 1583 N N . GLU A 1 204 ? -17.789 7.409 49.694 1.00 82.31 204 GLU A N 1
ATOM 1584 C CA . GLU A 1 204 ? -18.637 8.254 50.549 1.00 82.31 204 GLU A CA 1
ATOM 1585 C C . GLU A 1 204 ? -19.786 7.467 51.196 1.00 82.31 204 GLU A C 1
ATOM 1587 O O . GLU A 1 204 ? -20.008 7.565 52.405 1.00 82.31 204 GLU A O 1
ATOM 1592 N N . ILE A 1 205 ? -20.468 6.603 50.435 1.00 75.56 205 ILE A N 1
ATOM 1593 C CA . ILE A 1 205 ? -21.523 5.730 50.976 1.00 75.56 205 ILE A CA 1
ATOM 1594 C C . ILE A 1 205 ? -20.954 4.769 52.028 1.00 75.56 205 ILE A C 1
ATOM 1596 O O . ILE A 1 205 ? -21.573 4.542 53.071 1.00 75.56 205 ILE A O 1
ATOM 1600 N N . ASN A 1 206 ? -19.768 4.205 51.788 1.00 71.44 206 ASN A N 1
ATOM 1601 C CA . ASN A 1 206 ? -19.148 3.265 52.719 1.00 71.44 206 ASN A CA 1
ATOM 1602 C C . ASN A 1 206 ? -18.706 3.954 54.025 1.00 71.44 206 ASN A C 1
ATOM 1604 O O . ASN A 1 206 ? -18.827 3.364 55.098 1.00 71.44 206 ASN A O 1
ATOM 1608 N N . LEU A 1 207 ? -18.287 5.223 53.959 1.00 70.69 207 LEU A N 1
ATOM 1609 C CA . LEU A 1 207 ? -18.064 6.061 55.144 1.00 70.69 207 LEU A CA 1
ATOM 1610 C C . LEU A 1 207 ? -19.373 6.312 55.917 1.00 70.69 207 LEU A C 1
ATOM 1612 O O . LEU A 1 207 ? -19.385 6.246 57.147 1.00 70.69 207 LEU A O 1
ATOM 1616 N N . GLY A 1 208 ? -20.497 6.504 55.218 1.00 59.34 208 GLY A N 1
ATOM 1617 C CA . GLY A 1 208 ? -21.827 6.604 55.832 1.00 59.34 208 GLY A CA 1
ATOM 1618 C C . GLY A 1 208 ? -22.302 5.308 56.504 1.00 59.34 208 GLY A C 1
ATOM 1619 O O . GLY A 1 208 ? -22.977 5.347 57.536 1.00 59.34 208 GLY A O 1
ATOM 1620 N N . LYS A 1 209 ? -21.897 4.145 55.979 1.00 60.50 209 LYS A N 1
ATOM 1621 C CA . LYS A 1 209 ? -22.271 2.824 56.511 1.00 60.50 209 LYS A CA 1
ATOM 1622 C C . LYS A 1 209 ? -21.772 2.601 57.942 1.00 60.50 209 LYS A C 1
ATOM 1624 O O . LYS A 1 209 ? -22.504 2.040 58.756 1.00 60.50 209 LYS A O 1
ATOM 1629 N N . GLY A 1 210 ? -20.591 3.124 58.282 1.00 61.16 210 GLY A N 1
ATOM 1630 C CA . GLY A 1 210 ? -20.065 3.087 59.651 1.00 61.16 210 GLY A CA 1
ATOM 1631 C C . GLY A 1 210 ? -20.920 3.868 60.660 1.00 61.16 210 GLY A C 1
ATOM 1632 O O . GLY A 1 210 ? -21.022 3.469 61.820 1.00 61.16 210 GLY A O 1
ATOM 1633 N N . SER A 1 211 ? -21.588 4.941 60.221 1.00 54.69 211 SER A N 1
ATOM 1634 C CA . SER A 1 211 ? -22.505 5.727 61.060 1.00 54.69 211 SER A CA 1
ATOM 1635 C C . SER A 1 211 ? -23.798 4.959 61.356 1.00 54.69 211 SER A C 1
ATOM 1637 O O . SER A 1 211 ? -24.214 4.844 62.509 1.00 54.69 211 SER A O 1
ATOM 1639 N N . VAL A 1 212 ? -24.382 4.325 60.333 1.00 62.22 212 VAL A N 1
ATOM 1640 C CA . VAL A 1 212 ? -25.612 3.524 60.471 1.00 62.22 212 VAL A CA 1
ATOM 1641 C C . VAL A 1 212 ? -25.384 2.286 61.342 1.00 62.22 212 VAL A C 1
ATOM 1643 O O . VAL A 1 212 ? -26.217 1.952 62.182 1.00 62.22 212 VAL A O 1
ATOM 1646 N N . GLU A 1 213 ? -24.241 1.618 61.192 1.00 66.06 213 GLU A N 1
ATOM 1647 C CA . GLU A 1 213 ? -23.908 0.425 61.976 1.00 66.06 213 GLU A CA 1
ATOM 1648 C C . GLU A 1 213 ? -23.680 0.752 63.463 1.00 66.06 213 GLU A C 1
ATOM 1650 O O . GLU A 1 213 ? -24.010 -0.048 64.344 1.00 66.06 213 GLU A O 1
ATOM 1655 N N . LYS A 1 214 ? -23.186 1.962 63.759 1.00 69.81 214 LYS A N 1
ATOM 1656 C CA . LYS A 1 214 ? -23.058 2.480 65.125 1.00 69.81 214 LYS A CA 1
ATOM 1657 C C . LYS A 1 214 ? -24.427 2.758 65.753 1.00 69.81 214 LYS A C 1
ATOM 1659 O O . LYS A 1 214 ? -24.701 2.245 66.837 1.00 69.81 214 LYS A O 1
ATOM 1664 N N . SER A 1 215 ? -25.319 3.453 65.044 1.00 68.31 215 SER A N 1
ATOM 1665 C CA . SER A 1 215 ? -26.692 3.691 65.513 1.00 68.31 215 SER A CA 1
ATOM 1666 C C . SER A 1 215 ? -27.490 2.392 65.682 1.00 68.31 215 SER A C 1
ATOM 1668 O O . SER A 1 215 ? -28.258 2.257 66.632 1.00 68.31 215 SER A O 1
ATOM 1670 N N . LEU A 1 216 ? -27.278 1.389 64.823 1.00 70.56 216 LEU A N 1
ATOM 1671 C CA . LEU A 1 216 ? -27.934 0.085 64.950 1.00 70.56 216 LEU A CA 1
ATOM 1672 C C . LEU A 1 216 ? -27.490 -0.665 66.216 1.00 70.56 216 LEU A C 1
ATOM 1674 O O . LEU A 1 216 ? -28.322 -1.275 66.893 1.00 70.56 216 LEU A O 1
ATOM 1678 N N . LYS A 1 217 ? -26.200 -0.605 66.577 1.00 77.12 217 LYS A N 1
ATOM 1679 C CA . LYS A 1 217 ? -25.695 -1.184 67.835 1.00 77.12 217 LYS A CA 1
ATOM 1680 C C . LYS A 1 217 ? -26.298 -0.490 69.056 1.00 77.12 217 LYS A C 1
ATOM 1682 O O . LYS A 1 217 ? -26.706 -1.181 69.987 1.00 77.12 217 LYS A O 1
ATOM 1687 N N . GLU A 1 218 ? -26.423 0.835 69.021 1.00 78.81 218 GLU A N 1
ATOM 1688 C CA . GLU A 1 218 ? -27.058 1.621 70.088 1.00 78.81 218 GLU A CA 1
ATOM 1689 C C . GLU A 1 218 ? -28.542 1.256 70.252 1.00 78.81 218 GLU A C 1
ATOM 1691 O O . GLU A 1 218 ? -28.978 0.949 71.361 1.00 78.81 218 GLU A O 1
ATOM 1696 N N . VAL A 1 219 ? -29.301 1.166 69.153 1.00 73.25 219 VAL A N 1
ATOM 1697 C CA . VAL A 1 219 ? -30.715 0.742 69.172 1.00 73.25 219 VAL A CA 1
ATOM 1698 C C . VAL A 1 219 ? -30.866 -0.696 69.677 1.00 73.25 219 VAL A C 1
ATOM 1700 O O . VAL A 1 219 ? -31.744 -0.984 70.491 1.00 73.25 219 VAL A O 1
ATOM 1703 N N . THR A 1 220 ? -29.987 -1.606 69.252 1.00 75.50 220 THR A N 1
ATOM 1704 C CA . THR A 1 220 ? -30.016 -3.008 69.701 1.00 75.50 220 THR A CA 1
ATOM 1705 C C . THR A 1 220 ? -29.700 -3.122 71.196 1.00 75.50 220 THR A C 1
ATOM 1707 O O . THR A 1 220 ? -30.308 -3.926 71.904 1.00 75.50 220 THR A O 1
ATOM 1710 N N . GLN A 1 221 ? -28.776 -2.307 71.709 1.00 81.94 221 GLN A N 1
ATOM 1711 C CA . GLN A 1 221 ? -28.453 -2.252 73.134 1.00 81.94 221 GLN A CA 1
ATOM 1712 C C . GLN A 1 221 ? -29.607 -1.654 73.950 1.00 81.94 221 GLN A C 1
ATOM 1714 O O . GLN A 1 221 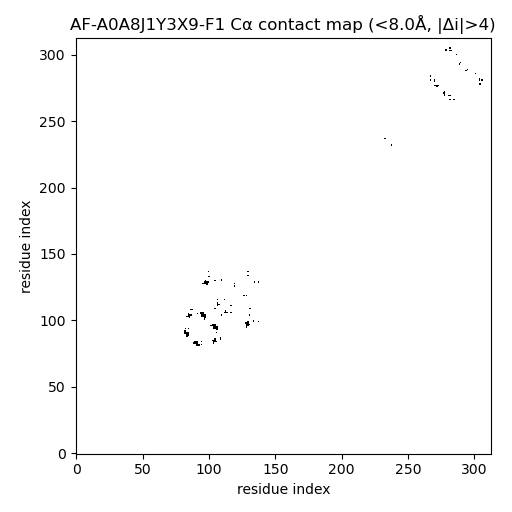? -29.949 -2.195 75.001 1.00 81.94 221 GLN A O 1
ATOM 1719 N N . LEU A 1 222 ? -30.260 -0.607 73.439 1.00 78.44 222 LEU A N 1
ATOM 1720 C CA . LEU A 1 222 ? -31.445 -0.013 74.059 1.00 78.44 222 LEU A CA 1
ATOM 1721 C C . LEU A 1 222 ? -32.605 -1.018 74.133 1.00 78.44 222 LEU A C 1
ATOM 1723 O O . LEU A 1 222 ? -33.244 -1.151 75.174 1.00 78.44 222 LEU A O 1
ATOM 1727 N N . SER A 1 223 ? -32.828 -1.779 73.057 1.00 72.56 223 SER A N 1
ATOM 1728 C CA . SER A 1 223 ? -33.836 -2.842 72.991 1.00 72.56 223 SER A CA 1
ATOM 1729 C C . SER A 1 223 ? -33.574 -3.953 74.013 1.00 72.56 223 SER A C 1
ATOM 1731 O O . SER A 1 223 ? -34.493 -4.365 74.722 1.00 72.56 223 SER A O 1
ATOM 1733 N N . LYS A 1 224 ? -32.314 -4.390 74.169 1.00 79.12 224 LYS A N 1
ATOM 1734 C CA . LYS A 1 224 ? -31.928 -5.370 75.200 1.00 79.12 224 LYS A CA 1
ATOM 1735 C C . LYS A 1 224 ? -32.174 -4.845 76.615 1.00 79.12 224 LYS A C 1
ATOM 1737 O O . LYS A 1 224 ? -32.742 -5.564 77.435 1.00 79.12 224 LYS A O 1
ATOM 1742 N N . SER A 1 225 ? -31.802 -3.595 76.891 1.00 76.12 225 SER A N 1
ATOM 1743 C CA . SER A 1 225 ? -32.063 -2.950 78.183 1.00 76.12 225 SER A CA 1
ATOM 1744 C C . SER A 1 225 ? -33.563 -2.831 78.466 1.00 76.12 225 SER A C 1
ATOM 1746 O O . SER A 1 225 ? -34.003 -3.115 79.577 1.00 76.12 225 SER A O 1
ATOM 1748 N N . PHE A 1 226 ? -34.367 -2.489 77.457 1.00 72.12 226 PHE A N 1
ATOM 1749 C CA . PHE A 1 226 ? -35.822 -2.405 77.582 1.00 72.12 226 PHE A CA 1
ATOM 1750 C C . PHE A 1 226 ? -36.459 -3.776 77.844 1.00 72.12 226 PHE A C 1
ATOM 1752 O O . PHE A 1 226 ? -37.257 -3.914 78.767 1.00 72.12 226 PHE A O 1
ATOM 1759 N N . SER A 1 227 ? -36.050 -4.818 77.112 1.00 69.56 227 SER A N 1
ATOM 1760 C CA . SER A 1 227 ? -36.515 -6.192 77.343 1.00 69.56 227 SER A CA 1
ATOM 1761 C C . SER A 1 227 ? -36.186 -6.687 78.755 1.00 69.56 227 SER A C 1
ATOM 1763 O O . SER A 1 227 ? -37.002 -7.375 79.365 1.00 69.56 227 SER A O 1
ATOM 1765 N N . ALA A 1 228 ? -35.018 -6.325 79.296 1.00 73.75 228 ALA A N 1
ATOM 1766 C CA . ALA A 1 228 ? -34.637 -6.666 80.664 1.00 73.75 228 ALA A CA 1
ATOM 1767 C C . ALA A 1 228 ? -35.504 -5.940 81.710 1.00 73.75 228 ALA A C 1
ATOM 1769 O O . ALA A 1 228 ? -35.859 -6.525 82.732 1.00 73.75 228 ALA A O 1
ATOM 1770 N N . VAL A 1 229 ? -35.885 -4.684 81.452 1.00 69.06 229 VAL A N 1
ATOM 1771 C CA . VAL A 1 229 ? -36.814 -3.922 82.305 1.00 69.06 229 VAL A CA 1
ATOM 1772 C C . VAL A 1 229 ? -38.217 -4.528 82.269 1.00 69.06 229 VAL A C 1
ATOM 1774 O O . VAL A 1 229 ? -38.814 -4.714 83.329 1.00 69.06 229 VAL A O 1
ATOM 1777 N N . VAL A 1 230 ? -38.714 -4.903 81.086 1.00 67.12 230 VAL A N 1
ATOM 1778 C CA . VAL A 1 230 ? -40.022 -5.559 80.928 1.00 67.12 230 VAL A CA 1
ATOM 1779 C C . VAL A 1 230 ? -40.055 -6.882 81.695 1.00 67.12 230 VAL A C 1
ATOM 1781 O O . VAL A 1 230 ? -40.917 -7.045 82.555 1.00 67.12 230 VAL A O 1
ATOM 1784 N N . GLN A 1 231 ? -39.065 -7.762 81.517 1.00 65.62 231 GLN A N 1
ATOM 1785 C CA . GLN A 1 231 ? -38.995 -9.028 82.260 1.00 65.62 231 GLN A CA 1
ATOM 1786 C C . GLN A 1 231 ? -38.888 -8.828 83.780 1.00 65.62 231 GLN A C 1
ATOM 1788 O O . GLN A 1 231 ? -39.519 -9.551 84.551 1.00 65.62 231 GLN A O 1
ATOM 1793 N N . ASN A 1 232 ? -38.131 -7.828 84.244 1.00 64.12 232 ASN A N 1
ATOM 1794 C CA . ASN A 1 232 ? -38.070 -7.500 85.673 1.00 64.12 232 ASN A CA 1
ATOM 1795 C C . ASN A 1 232 ? -39.403 -6.965 86.214 1.00 64.12 232 ASN A C 1
ATOM 1797 O O . ASN A 1 232 ? -39.742 -7.222 87.371 1.00 64.12 232 ASN A O 1
ATOM 1801 N N . SER A 1 233 ? -40.152 -6.219 85.401 1.00 54.59 233 SER A N 1
ATOM 1802 C CA . SER A 1 233 ? -41.469 -5.704 85.776 1.00 54.59 233 SER A CA 1
ATOM 1803 C C . SER A 1 233 ? -42.529 -6.810 85.803 1.00 54.59 233 SER A C 1
ATOM 1805 O O . SER A 1 233 ? -43.294 -6.890 86.762 1.00 54.59 233 SER A O 1
ATOM 1807 N N . GLU A 1 234 ? -42.506 -7.738 84.843 1.00 54.03 234 GLU A N 1
ATOM 1808 C CA . GLU A 1 234 ? -43.382 -8.912 84.816 1.00 54.03 234 GLU A CA 1
ATOM 1809 C C . GLU A 1 234 ? -43.121 -9.818 86.026 1.00 54.03 234 GLU A C 1
ATOM 1811 O O . GLU A 1 234 ? -44.052 -10.167 86.748 1.00 54.03 234 GLU A O 1
ATOM 1816 N N . ASN A 1 235 ? -41.859 -10.093 86.360 1.00 57.22 235 ASN A N 1
ATOM 1817 C CA . ASN A 1 235 ? -41.518 -10.961 87.492 1.00 57.22 235 ASN A CA 1
ATOM 1818 C C . ASN A 1 235 ? -41.843 -10.363 88.876 1.00 57.22 235 ASN A C 1
ATOM 1820 O O . ASN A 1 235 ? -41.978 -11.113 89.841 1.00 57.22 235 ASN A O 1
ATOM 1824 N N . LYS A 1 236 ? -41.986 -9.035 89.001 1.00 55.66 236 LYS A N 1
ATOM 1825 C CA . LYS A 1 236 ? -42.310 -8.372 90.282 1.00 55.66 236 LYS A CA 1
ATOM 1826 C C . LYS A 1 236 ? -43.779 -7.979 90.434 1.00 55.66 236 LYS A C 1
ATOM 1828 O O . LYS A 1 236 ? -44.274 -7.948 91.559 1.00 55.66 236 LYS A O 1
ATOM 1833 N N . ILE A 1 237 ? -44.471 -7.667 89.340 1.00 52.06 237 ILE A N 1
ATOM 1834 C CA . ILE A 1 237 ? -45.833 -7.113 89.387 1.00 52.06 237 ILE A CA 1
ATOM 1835 C C . ILE A 1 237 ? -46.890 -8.213 89.215 1.00 52.06 237 ILE A C 1
ATOM 1837 O O . ILE A 1 237 ? -47.902 -8.203 89.917 1.00 52.06 237 ILE A O 1
ATOM 1841 N N . TYR A 1 238 ? -46.656 -9.203 88.346 1.00 50.97 238 TYR A N 1
ATOM 1842 C CA . TYR A 1 238 ? -47.669 -10.218 88.029 1.00 50.97 238 TYR A CA 1
ATOM 1843 C C . TYR A 1 238 ? -48.071 -11.127 89.204 1.00 50.97 238 TYR A C 1
ATOM 1845 O O . TYR A 1 238 ? -49.268 -11.387 89.343 1.00 50.97 238 TYR A O 1
ATOM 1853 N N . PRO A 1 239 ? -47.161 -11.582 90.090 1.00 53.88 239 PRO A N 1
ATOM 1854 C CA . PRO A 1 239 ? -47.552 -12.454 91.200 1.00 53.88 239 PRO A CA 1
ATOM 1855 C C . PRO A 1 239 ? -48.486 -11.754 92.203 1.00 53.88 239 PRO A C 1
ATOM 1857 O O . PRO A 1 239 ? -49.510 -12.314 92.583 1.00 53.88 239 PRO A O 1
ATOM 1860 N N . ASN A 1 240 ? -48.198 -10.494 92.552 1.00 52.00 240 ASN A N 1
ATOM 1861 C CA . ASN A 1 240 ? -48.955 -9.743 93.565 1.00 52.00 240 ASN A CA 1
ATOM 1862 C C . ASN A 1 240 ? -50.331 -9.259 93.073 1.00 52.00 240 ASN A C 1
ATOM 1864 O O . ASN A 1 240 ? -51.298 -9.214 93.842 1.00 52.00 240 ASN A O 1
ATOM 1868 N N . VAL A 1 241 ? -50.451 -8.916 91.787 1.00 51.81 241 VAL A N 1
ATOM 1869 C CA . VAL A 1 241 ? -51.728 -8.470 91.201 1.00 51.81 241 VAL A CA 1
ATOM 1870 C C . VAL A 1 241 ? -52.651 -9.661 90.921 1.00 51.81 241 VAL A C 1
ATOM 1872 O O . VAL A 1 241 ? -53.852 -9.589 91.189 1.00 51.81 241 VAL A O 1
ATOM 1875 N N . LEU A 1 242 ? -52.108 -10.789 90.450 1.00 52.16 242 LEU A N 1
ATOM 1876 C CA . LEU A 1 242 ? -52.902 -11.973 90.114 1.00 52.16 242 LEU A CA 1
ATOM 1877 C C . LEU A 1 242 ? -53.511 -12.648 91.356 1.00 52.16 242 LEU A C 1
ATOM 1879 O O . LEU A 1 242 ? -54.616 -13.190 91.282 1.00 52.16 242 LEU A O 1
ATOM 1883 N N . GLU A 1 243 ? -52.823 -12.602 92.497 1.00 56.00 243 GLU A N 1
ATOM 1884 C CA . GLU A 1 243 ? -53.329 -13.154 93.758 1.00 56.00 243 GLU A CA 1
ATOM 1885 C C . GLU A 1 243 ? -54.445 -12.277 94.350 1.00 56.00 243 GLU A C 1
ATOM 1887 O O . GLU A 1 243 ? -55.505 -12.783 94.717 1.00 56.00 243 GLU A O 1
ATOM 1892 N N . SER A 1 244 ? -54.287 -10.951 94.308 1.00 53.34 244 SER A N 1
ATOM 1893 C CA . SER A 1 244 ? -55.292 -9.991 94.792 1.00 53.34 244 SER A CA 1
ATOM 1894 C C . SER A 1 244 ? -56.610 -10.050 93.998 1.00 53.34 244 SER A C 1
ATOM 1896 O O . SER A 1 244 ? -57.698 -9.998 94.576 1.00 53.34 244 SER A O 1
ATOM 1898 N N . VAL A 1 245 ? -56.536 -10.239 92.675 1.00 54.41 245 VAL A N 1
ATOM 1899 C CA . VAL A 1 245 ? -57.721 -10.349 91.801 1.00 54.41 245 VAL A CA 1
ATOM 1900 C C . VAL A 1 245 ? -58.446 -11.691 91.984 1.00 54.41 245 VAL A C 1
ATOM 1902 O O . VAL A 1 245 ? -59.679 -11.729 92.011 1.00 54.41 245 VAL A O 1
ATOM 1905 N N . LYS A 1 246 ? -57.718 -12.800 92.182 1.00 55.56 246 LYS A N 1
ATOM 1906 C CA . LYS A 1 246 ? -58.324 -14.126 92.417 1.00 55.56 246 LYS A CA 1
ATOM 1907 C C . LYS A 1 246 ? -59.125 -14.188 93.719 1.00 55.56 246 LYS A C 1
ATOM 1909 O O . LYS A 1 246 ? -60.167 -14.846 93.757 1.00 55.56 246 LYS A O 1
ATOM 1914 N N . THR A 1 247 ? -58.680 -13.495 94.764 1.00 58.19 247 THR A N 1
ATOM 1915 C CA . THR A 1 247 ? -59.376 -13.460 96.061 1.00 58.19 247 THR A CA 1
ATOM 1916 C C . THR A 1 247 ? -60.652 -12.612 95.997 1.00 58.19 247 THR A C 1
ATOM 1918 O O . THR A 1 247 ? -61.680 -13.008 96.547 1.00 58.19 247 THR A O 1
ATOM 1921 N N . GLY A 1 248 ? -60.639 -11.508 95.237 1.00 55.19 248 GLY A N 1
ATOM 1922 C CA . GLY A 1 248 ? -61.815 -10.656 95.017 1.00 55.19 248 GLY A CA 1
ATOM 1923 C C . GLY A 1 248 ? -62.942 -11.343 94.233 1.00 55.19 248 GLY A C 1
ATOM 1924 O O . GLY A 1 248 ? -64.101 -11.301 94.648 1.00 55.19 248 GLY A O 1
ATOM 1925 N N . PHE A 1 249 ? -62.615 -12.056 93.148 1.00 54.28 249 PHE A N 1
ATOM 1926 C CA . PHE A 1 249 ? -63.622 -12.736 92.317 1.00 54.28 249 PHE A CA 1
ATOM 1927 C C . PHE A 1 249 ? -64.326 -13.905 93.023 1.00 54.28 249 PHE A C 1
ATOM 1929 O O . PHE A 1 249 ? -65.498 -14.172 92.751 1.00 54.28 249 PHE A O 1
ATOM 1936 N N . ARG A 1 250 ? -63.656 -14.589 93.961 1.00 59.47 250 ARG A N 1
ATOM 1937 C CA . ARG A 1 250 ? -64.286 -15.664 94.749 1.00 59.47 250 ARG A CA 1
ATOM 1938 C C . ARG A 1 250 ? -65.362 -15.135 95.698 1.00 59.47 250 ARG A C 1
ATOM 1940 O O . ARG A 1 250 ? -66.387 -15.786 95.839 1.00 59.47 250 ARG A O 1
ATOM 1947 N N . SER A 1 251 ? -65.168 -13.951 96.280 1.00 57.66 251 SER A N 1
ATOM 1948 C CA . SER A 1 251 ? -66.119 -13.330 97.217 1.00 57.66 251 SER A CA 1
ATOM 1949 C C . SER A 1 251 ? -67.438 -12.917 96.543 1.00 57.66 251 SER A C 1
ATOM 1951 O O . SER A 1 251 ? -68.523 -13.195 97.055 1.00 57.66 251 SER A O 1
ATOM 1953 N N . VAL A 1 252 ? -67.359 -12.326 95.346 1.00 60.09 252 VAL A N 1
ATOM 1954 C CA . VAL A 1 252 ? -68.541 -11.860 94.596 1.00 60.09 252 VAL A CA 1
ATOM 1955 C C . VAL A 1 252 ? -69.375 -13.034 94.070 1.00 60.09 252 VAL A C 1
ATOM 1957 O O . VAL A 1 252 ? -70.603 -13.020 94.162 1.00 60.09 252 VAL A O 1
ATOM 1960 N N . ASN A 1 253 ? -68.720 -14.095 93.589 1.00 62.34 253 ASN A N 1
ATOM 1961 C CA . ASN A 1 253 ? -69.409 -15.294 93.103 1.00 62.34 253 ASN A CA 1
ATOM 1962 C C . ASN A 1 253 ? -70.129 -16.059 94.235 1.00 62.34 253 ASN A C 1
ATOM 1964 O O . ASN A 1 253 ? -71.186 -16.658 94.026 1.00 62.34 253 ASN A O 1
ATOM 1968 N N . ASP A 1 254 ? -69.590 -16.002 95.456 1.00 60.41 254 ASP A N 1
ATOM 1969 C CA . ASP A 1 254 ? -70.205 -16.608 96.640 1.00 60.41 254 ASP A CA 1
ATOM 1970 C C . ASP A 1 254 ? -71.443 -15.835 97.130 1.00 60.41 254 ASP A C 1
ATOM 1972 O O . ASP A 1 254 ? -72.384 -16.443 97.644 1.00 60.41 254 ASP A O 1
ATOM 1976 N N . GLN A 1 255 ? -71.491 -14.511 96.934 1.00 59.22 255 GLN A N 1
ATOM 1977 C CA . GLN A 1 255 ? -72.675 -13.693 97.230 1.00 59.22 255 GLN A CA 1
ATOM 1978 C C . GLN A 1 255 ? -73.816 -13.928 96.230 1.00 59.22 255 GLN A C 1
ATOM 1980 O O . GLN A 1 255 ? -74.971 -14.039 96.639 1.00 59.22 255 GLN A O 1
ATOM 1985 N N . GLU A 1 256 ? -73.511 -14.057 94.937 1.00 60.25 256 GLU A N 1
ATOM 1986 C CA . GLU A 1 256 ? -74.498 -14.346 93.883 1.00 60.25 256 GLU A CA 1
ATOM 1987 C C . GLU A 1 256 ? -75.207 -15.693 94.105 1.00 60.25 256 GLU A C 1
ATOM 1989 O O . GLU A 1 256 ? -76.427 -15.792 93.964 1.00 60.25 256 GLU A O 1
ATOM 1994 N N . ARG A 1 257 ? -74.473 -16.724 94.550 1.00 61.16 257 ARG A N 1
ATOM 1995 C CA . ARG A 1 257 ? -75.050 -18.042 94.871 1.00 61.16 257 ARG A CA 1
ATOM 1996 C C . ARG A 1 257 ? -76.031 -18.022 96.047 1.00 61.16 257 ARG A C 1
ATOM 1998 O O . ARG A 1 257 ? -76.930 -18.856 96.086 1.00 61.16 257 ARG A O 1
ATOM 2005 N N . ARG A 1 258 ? -75.892 -17.088 96.994 1.00 60.91 258 ARG A N 1
ATOM 2006 C CA . ARG A 1 258 ? -76.737 -17.017 98.204 1.00 60.91 258 ARG A CA 1
ATOM 2007 C C . ARG A 1 258 ? -78.078 -16.314 97.972 1.00 60.91 258 ARG A C 1
ATOM 2009 O O . ARG A 1 258 ? -79.003 -16.552 98.738 1.00 60.91 258 ARG A O 1
ATOM 2016 N N . LYS A 1 259 ? -78.220 -15.522 96.900 1.00 63.44 259 LYS A N 1
ATOM 2017 C CA . LYS A 1 259 ? -79.465 -14.799 96.555 1.00 63.44 259 LYS A CA 1
ATOM 2018 C C . LYS A 1 259 ? -80.616 -15.704 96.088 1.00 63.44 259 LYS A C 1
ATOM 2020 O O . LYS A 1 259 ? -81.749 -15.246 96.032 1.00 63.44 259 LYS A O 1
ATOM 2025 N N . LYS A 1 260 ? -80.339 -16.966 95.732 1.00 64.38 260 LYS A N 1
ATOM 2026 C CA . LYS A 1 260 ? -81.338 -17.937 95.237 1.00 64.38 260 LYS A CA 1
ATOM 2027 C C . LYS A 1 260 ? -81.812 -18.938 96.298 1.00 64.38 260 LYS A C 1
ATOM 2029 O O . LYS A 1 260 ? -82.572 -19.843 95.973 1.00 64.38 260 LYS A O 1
ATOM 2034 N N . ASN A 1 261 ? -81.364 -18.789 97.543 1.00 75.19 261 ASN A N 1
ATOM 2035 C CA . ASN A 1 261 ? -81.786 -19.643 98.648 1.00 75.19 261 ASN A CA 1
ATOM 2036 C C . ASN A 1 261 ? -82.851 -18.911 99.467 1.00 75.19 261 ASN A C 1
ATOM 2038 O O . ASN A 1 261 ? -82.613 -17.797 99.929 1.00 75.19 261 ASN A O 1
ATOM 2042 N N . ILE A 1 262 ? -84.002 -19.548 99.664 1.00 77.62 262 ILE A N 1
ATOM 2043 C CA . ILE A 1 262 ? -85.065 -19.051 100.540 1.00 77.62 262 ILE A CA 1
ATOM 2044 C C . ILE A 1 262 ? -84.900 -19.736 101.897 1.00 77.62 262 ILE A C 1
ATOM 2046 O O . ILE A 1 262 ? -84.738 -20.954 101.960 1.00 77.62 262 ILE A O 1
ATOM 2050 N N . VAL A 1 263 ? -84.909 -18.954 102.977 1.00 81.50 263 VAL A N 1
ATOM 2051 C CA . VAL A 1 263 ? -84.893 -19.478 104.348 1.00 81.50 263 VAL A CA 1
ATOM 2052 C C . VAL A 1 263 ? -86.311 -19.396 104.892 1.00 81.50 263 VAL A C 1
ATOM 2054 O O . VAL A 1 263 ? -86.857 -18.305 105.034 1.00 81.50 263 VAL A O 1
ATOM 2057 N N . LEU A 1 264 ? -86.901 -20.556 105.172 1.00 80.31 264 LEU A N 1
ATOM 2058 C CA . LEU A 1 264 ? -88.204 -20.669 105.816 1.00 80.31 264 LEU A CA 1
ATOM 2059 C C . LEU A 1 264 ? -87.999 -20.915 107.312 1.00 80.31 264 LEU A C 1
ATOM 2061 O O . LEU A 1 264 ? -87.161 -21.726 107.710 1.00 80.31 264 LEU A O 1
ATOM 2065 N N . HIS A 1 265 ? -88.752 -20.194 108.134 1.00 82.94 265 HIS A N 1
ATOM 2066 C CA . HIS A 1 265 ? -88.762 -20.346 109.586 1.00 82.94 265 HIS A CA 1
ATOM 2067 C C . HIS A 1 265 ? -90.080 -20.989 110.030 1.00 82.94 265 HIS A C 1
ATOM 2069 O O . HIS A 1 265 ? -91.068 -20.916 109.308 1.00 82.94 265 HIS A O 1
ATOM 2075 N N . ASN A 1 266 ? -90.092 -21.570 111.234 1.00 80.62 266 ASN A N 1
ATOM 2076 C CA . ASN A 1 266 ? -91.275 -22.167 111.873 1.00 80.62 266 ASN A CA 1
ATOM 2077 C C . ASN A 1 266 ? -91.885 -23.388 111.158 1.00 80.62 266 ASN A C 1
ATOM 2079 O O . ASN A 1 266 ? -93.067 -23.652 111.340 1.00 80.62 266 ASN A O 1
ATOM 2083 N N . LEU A 1 267 ? -91.090 -24.145 110.394 1.00 82.94 267 LEU A N 1
ATOM 2084 C CA . LEU A 1 267 ? -91.493 -25.485 109.948 1.00 82.94 267 LEU A CA 1
ATOM 2085 C C . LEU A 1 267 ? -91.510 -26.440 111.139 1.00 82.94 267 LEU A C 1
ATOM 2087 O O . LEU A 1 267 ? -90.553 -26.437 111.931 1.00 82.94 267 LEU A O 1
ATOM 2091 N N . GLU A 1 268 ? -92.542 -27.274 111.239 1.00 83.25 268 GLU A N 1
ATOM 2092 C CA . GLU A 1 268 ? -92.646 -28.262 112.308 1.00 83.25 268 GLU A CA 1
ATOM 2093 C C . GLU A 1 268 ? -91.452 -29.228 112.271 1.00 83.25 268 GLU A C 1
ATOM 2095 O O . GLU A 1 268 ? -90.798 -29.430 111.242 1.00 83.25 268 GLU A O 1
ATOM 2100 N N . GLU A 1 269 ? -91.066 -29.769 113.431 1.00 82.56 269 GLU A N 1
ATOM 2101 C CA . GLU A 1 269 ? -89.980 -30.747 113.459 1.00 82.56 269 GLU A CA 1
ATOM 2102 C C . GLU A 1 269 ? -90.484 -32.104 112.948 1.00 82.56 269 GLU A C 1
ATOM 2104 O O . GLU A 1 269 ? -91.515 -32.590 113.421 1.00 82.56 269 GLU A O 1
ATOM 2109 N N . PRO A 1 270 ? -89.745 -32.768 112.040 1.00 84.06 270 PRO A N 1
ATOM 2110 C CA . PRO A 1 270 ? -90.146 -34.069 111.537 1.00 84.06 270 PRO A CA 1
ATOM 2111 C C . PRO A 1 270 ? -90.190 -35.091 112.679 1.00 84.06 270 PRO A C 1
ATOM 2113 O O . PRO A 1 270 ? -89.234 -35.266 113.443 1.00 84.06 270 PRO A O 1
ATOM 2116 N N . THR A 1 271 ? -91.311 -35.801 112.774 1.00 81.94 271 THR A N 1
ATOM 2117 C CA . THR A 1 271 ? -91.569 -36.812 113.811 1.00 81.94 271 THR A CA 1
ATOM 2118 C C . THR A 1 271 ? -90.770 -38.096 113.594 1.00 81.94 271 THR A C 1
ATOM 2120 O O . THR A 1 271 ? -90.561 -38.862 114.536 1.00 81.94 271 THR A O 1
ATOM 2123 N N . SER A 1 272 ? -90.278 -38.339 112.374 1.00 80.38 272 SER A N 1
ATOM 2124 C CA . SER A 1 272 ? -89.497 -39.537 112.069 1.00 80.38 272 SER A CA 1
ATOM 2125 C C . SER A 1 272 ? -88.039 -39.430 112.552 1.00 80.38 272 SER A C 1
ATOM 2127 O O . SER A 1 272 ? -87.358 -38.444 112.262 1.00 80.38 272 SER A O 1
ATOM 2129 N N . PRO A 1 273 ? -87.489 -40.463 113.223 1.00 77.31 273 PRO A N 1
ATOM 2130 C CA . PRO A 1 273 ? -86.071 -40.517 113.582 1.00 77.31 273 PRO A CA 1
ATOM 2131 C C . PRO A 1 273 ? -85.155 -40.858 112.393 1.00 77.31 273 PRO A C 1
ATOM 2133 O O . PRO A 1 273 ? -83.942 -40.677 112.495 1.00 77.31 273 PRO A O 1
ATOM 2136 N N . ASN A 1 274 ? -85.696 -41.357 111.274 1.00 83.62 274 ASN A N 1
ATOM 2137 C CA . ASN A 1 274 ? -84.895 -41.711 110.103 1.00 83.62 274 ASN A CA 1
ATOM 2138 C C . ASN A 1 274 ? -84.668 -40.469 109.209 1.00 83.62 274 ASN A C 1
ATOM 2140 O O . ASN A 1 274 ? -85.642 -39.866 108.744 1.00 83.62 274 ASN A O 1
ATOM 2144 N N . PRO A 1 275 ? -83.402 -40.102 108.920 1.00 81.88 275 PRO A N 1
ATOM 2145 C CA . PRO A 1 275 ? -83.055 -38.868 108.216 1.00 81.88 275 PRO A CA 1
ATOM 2146 C C . PRO A 1 275 ? -83.640 -38.777 106.803 1.00 81.88 275 PRO A C 1
ATOM 2148 O O . PRO A 1 275 ? -84.052 -37.697 106.393 1.00 81.88 275 PRO A O 1
ATOM 2151 N N . ASN A 1 276 ? -83.740 -39.893 106.074 1.00 83.81 276 ASN A N 1
ATOM 2152 C CA . ASN A 1 276 ? -84.277 -39.880 104.709 1.00 83.81 276 ASN A CA 1
ATOM 2153 C C . ASN A 1 276 ? -85.782 -39.587 104.711 1.00 83.81 276 ASN A C 1
ATOM 2155 O O . ASN A 1 276 ? -86.274 -38.809 103.898 1.00 83.81 276 ASN A O 1
ATOM 2159 N N . THR A 1 277 ? -86.513 -40.181 105.657 1.00 84.12 277 THR A N 1
ATOM 2160 C CA . THR A 1 277 ? -87.947 -39.911 105.830 1.00 84.12 277 THR A CA 1
ATOM 2161 C C . THR A 1 277 ? -88.211 -38.520 106.399 1.00 84.12 277 THR A C 1
ATOM 2163 O O . THR A 1 277 ? -89.164 -37.881 105.975 1.00 84.12 277 THR A O 1
ATOM 2166 N N . ALA A 1 278 ? -87.356 -38.022 107.298 1.00 82.50 278 ALA A N 1
ATOM 2167 C CA . ALA A 1 278 ? -87.450 -36.661 107.824 1.00 82.50 278 ALA A CA 1
ATOM 2168 C C . ALA A 1 278 ? -87.230 -35.613 106.721 1.00 82.50 278 ALA A C 1
ATOM 2170 O O . ALA A 1 278 ? -87.983 -34.654 106.614 1.00 82.50 278 ALA A O 1
ATOM 2171 N N . GLN A 1 279 ? -86.254 -35.838 105.836 1.00 85.06 279 GLN A N 1
ATOM 2172 C CA . GLN A 1 279 ? -86.013 -34.955 104.697 1.00 85.06 279 GLN A CA 1
ATOM 2173 C C . GLN A 1 279 ? -87.169 -34.970 103.682 1.00 85.06 279 GLN A C 1
ATOM 2175 O O . GLN A 1 279 ? -87.462 -33.941 103.076 1.00 85.06 279 GLN A O 1
ATOM 2180 N N . ALA A 1 280 ? -87.827 -36.118 103.489 1.00 85.75 280 ALA A N 1
ATOM 2181 C CA . ALA A 1 280 ? -89.018 -36.210 102.647 1.00 85.75 280 ALA A CA 1
ATOM 2182 C C . ALA A 1 280 ? -90.214 -35.457 103.257 1.00 85.75 280 ALA A C 1
ATOM 2184 O O . ALA A 1 280 ? -90.911 -34.767 102.522 1.00 85.75 280 ALA A O 1
ATOM 2185 N N . GLN A 1 281 ? -90.405 -35.535 104.581 1.00 86.25 281 GLN A N 1
ATOM 2186 C CA . GLN A 1 281 ? -91.411 -34.741 105.304 1.00 86.25 281 GLN A CA 1
ATOM 2187 C C . GLN A 1 281 ? -91.149 -33.238 105.150 1.00 86.25 281 GLN A C 1
ATOM 2189 O O . GLN A 1 281 ? -92.047 -32.510 104.747 1.00 86.25 281 GLN A O 1
ATOM 2194 N N . ASP A 1 2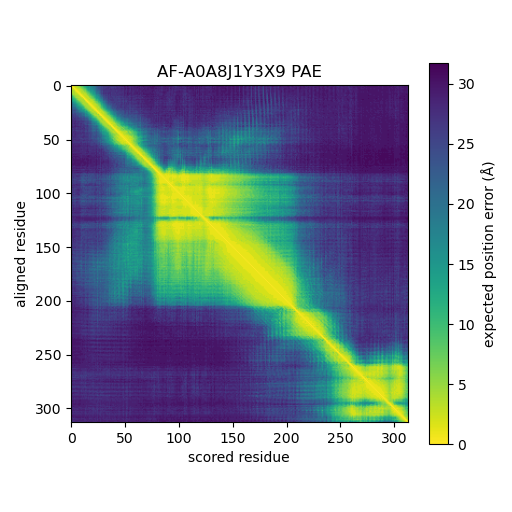82 ? -89.905 -32.797 105.362 1.00 87.25 282 ASP A N 1
ATOM 2195 C CA . ASP A 1 282 ? -89.509 -31.396 105.174 1.00 87.25 282 ASP A CA 1
ATOM 2196 C C . ASP A 1 282 ? -89.769 -30.912 103.740 1.00 87.25 282 ASP A C 1
ATOM 2198 O O . ASP A 1 282 ? -90.194 -29.782 103.520 1.00 87.25 282 ASP A O 1
ATOM 2202 N N . LEU A 1 283 ? -89.480 -31.747 102.737 1.00 87.31 283 LEU A N 1
ATOM 2203 C CA . LEU A 1 283 ? -89.729 -31.399 101.339 1.00 87.31 283 LEU A CA 1
ATOM 2204 C C . LEU A 1 283 ? -91.225 -31.245 101.052 1.00 87.31 283 LEU A C 1
ATOM 2206 O O . LEU A 1 283 ? -91.596 -30.344 100.303 1.00 87.31 283 LEU A O 1
ATOM 2210 N N . GLU A 1 284 ? -92.056 -32.112 101.624 1.00 86.75 284 GLU A N 1
ATOM 2211 C CA . GLU A 1 284 ? -93.502 -32.083 101.426 1.00 86.75 284 GLU A CA 1
ATOM 2212 C C . GLU A 1 284 ? -94.148 -30.877 102.115 1.00 86.75 284 GLU A C 1
ATOM 2214 O O . GLU A 1 284 ? -94.917 -30.160 101.486 1.00 86.75 284 GLU A O 1
ATOM 2219 N N . GLU A 1 285 ? -93.756 -30.575 103.354 1.00 86.56 285 GLU A N 1
ATOM 2220 C CA . GLU A 1 285 ? -94.232 -29.396 104.088 1.00 86.56 285 GLU A CA 1
ATOM 2221 C C . GLU A 1 285 ? -93.854 -28.097 103.358 1.00 86.56 285 GLU A C 1
ATOM 2223 O O . GLU A 1 285 ? -94.671 -27.191 103.197 1.00 86.56 285 GLU A O 1
ATOM 2228 N N . VAL A 1 286 ? -92.626 -28.020 102.832 1.00 85.88 286 VAL A N 1
ATOM 2229 C CA . VAL A 1 286 ? -92.191 -26.870 102.030 1.00 85.88 286 VAL A CA 1
ATOM 2230 C C . VAL A 1 286 ? -93.002 -26.762 100.740 1.00 85.88 286 VAL A C 1
ATOM 2232 O O . VAL A 1 286 ? -93.438 -25.662 100.409 1.00 85.88 286 VAL A O 1
ATOM 2235 N N . LYS A 1 287 ? -93.227 -27.865 100.012 1.00 84.25 287 LYS A N 1
ATOM 2236 C CA . LYS A 1 287 ? -94.081 -27.848 98.813 1.00 84.25 287 LYS A CA 1
ATOM 2237 C C . LYS A 1 287 ? -95.476 -27.343 99.137 1.00 84.25 287 LYS A C 1
ATOM 2239 O O . LYS A 1 287 ? -95.941 -26.446 98.448 1.00 84.25 287 LYS A O 1
ATOM 2244 N N . GLN A 1 288 ? -96.076 -27.848 100.209 1.00 84.50 288 GLN A N 1
ATOM 2245 C CA . GLN A 1 288 ? -97.408 -27.448 100.628 1.00 84.50 288 GLN A CA 1
ATOM 2246 C C . GLN A 1 288 ? -97.479 -25.945 100.931 1.00 84.50 288 GLN A C 1
ATOM 2248 O O . GLN A 1 288 ? -98.379 -25.271 100.452 1.00 84.50 288 GLN A O 1
ATOM 2253 N N . ILE A 1 289 ? -96.485 -25.370 101.616 1.00 83.62 289 ILE A N 1
ATOM 2254 C CA . ILE A 1 289 ? -96.429 -23.916 101.863 1.00 83.62 289 ILE A CA 1
ATOM 2255 C C . ILE A 1 289 ? -96.361 -23.111 100.558 1.00 83.62 289 ILE A C 1
ATOM 2257 O O . ILE A 1 289 ? -96.974 -22.046 100.450 1.00 83.62 289 ILE A O 1
ATOM 2261 N N . PHE A 1 290 ? -95.598 -23.588 99.573 1.00 82.19 290 PHE A N 1
ATOM 2262 C CA . PHE A 1 290 ? -95.503 -22.925 98.272 1.00 82.19 290 PHE A CA 1
ATOM 2263 C C . PHE A 1 290 ? -96.775 -23.104 97.430 1.00 82.19 290 PHE A C 1
ATOM 2265 O O . PHE A 1 290 ? -97.163 -22.167 96.739 1.00 82.19 290 PHE A O 1
ATOM 2272 N N . GLU A 1 291 ? -97.434 -24.258 97.498 1.00 81.88 291 GLU A N 1
ATOM 2273 C CA . GLU A 1 291 ? -98.688 -24.530 96.786 1.00 81.88 291 GLU A CA 1
ATOM 2274 C C . GLU A 1 291 ? -99.862 -23.745 97.390 1.00 81.88 291 GLU A C 1
ATOM 2276 O O . GLU A 1 291 ? -100.568 -23.060 96.653 1.00 81.88 291 GLU A O 1
ATOM 2281 N N . ASP A 1 292 ? -100.007 -23.752 98.718 1.00 79.25 292 ASP A N 1
ATOM 2282 C CA . ASP A 1 292 ? -101.108 -23.094 99.434 1.00 79.25 292 ASP A CA 1
ATOM 2283 C C . ASP A 1 292 ? -100.958 -21.559 99.471 1.00 79.25 292 ASP A C 1
ATOM 2285 O O . ASP A 1 292 ? -101.945 -20.826 99.501 1.00 79.25 292 ASP A O 1
ATOM 2289 N N . GLY A 1 293 ? -99.722 -21.045 99.516 1.00 69.94 293 GLY A N 1
ATOM 2290 C CA . GLY A 1 293 ? -99.453 -19.616 99.723 1.00 69.94 293 GLY A CA 1
ATOM 2291 C C . GLY A 1 293 ? -99.110 -18.813 98.466 1.00 69.94 293 GLY A C 1
ATOM 2292 O O . GLY A 1 293 ? -99.188 -17.583 98.487 1.00 69.94 293 GLY A O 1
ATOM 2293 N N . LEU A 1 294 ? -98.678 -19.467 97.384 1.00 69.38 294 LEU A N 1
ATOM 2294 C CA . LEU A 1 294 ? -98.071 -18.816 96.215 1.00 69.38 294 LEU A CA 1
ATOM 2295 C C . LEU A 1 294 ? -98.625 -19.375 94.894 1.00 69.38 294 LEU A C 1
ATOM 2297 O O . LEU A 1 294 ? -97.846 -19.568 93.960 1.00 69.38 294 LEU A O 1
ATOM 2301 N N . GLU A 1 295 ? -99.955 -19.553 94.811 1.00 61.66 295 GLU A N 1
ATOM 2302 C CA . GLU A 1 295 ? -100.791 -20.171 93.744 1.00 61.66 295 GLU A CA 1
ATOM 2303 C C . GLU A 1 295 ? -100.452 -19.856 92.255 1.00 61.66 295 GLU A C 1
ATOM 2305 O O . GLU A 1 295 ? -101.123 -20.336 91.344 1.00 61.66 295 GLU A O 1
ATOM 2310 N N . LEU A 1 296 ? -99.426 -19.059 91.946 1.00 54.06 296 LEU A N 1
ATOM 2311 C CA . LEU A 1 296 ? -99.086 -18.579 90.606 1.00 54.06 296 LEU A CA 1
ATOM 2312 C C . LEU A 1 296 ? -97.608 -18.738 90.194 1.00 54.06 296 LEU A C 1
ATOM 2314 O O . LEU A 1 296 ? -97.222 -18.212 89.148 1.00 54.06 296 LEU A O 1
ATOM 2318 N N . LEU A 1 297 ? -96.763 -19.461 90.940 1.00 60.44 297 LEU A N 1
ATOM 2319 C CA . LEU A 1 297 ? -95.366 -19.691 90.535 1.00 60.44 297 LEU A CA 1
ATOM 2320 C C . LEU A 1 297 ? -95.021 -21.183 90.447 1.00 60.44 297 LEU A C 1
ATOM 2322 O O . LEU A 1 297 ? -95.014 -21.903 91.438 1.00 60.44 297 LEU A O 1
ATOM 2326 N N . ASN A 1 298 ? -94.652 -21.632 89.244 1.00 65.25 298 ASN A N 1
ATOM 2327 C CA . ASN A 1 298 ? -94.143 -22.979 88.974 1.00 65.25 298 ASN A CA 1
ATOM 2328 C C . ASN A 1 298 ? -92.692 -23.102 89.498 1.00 65.25 298 ASN A C 1
ATOM 2330 O O . ASN A 1 298 ? -91.726 -23.048 88.732 1.00 65.25 298 ASN A O 1
ATOM 2334 N N . ILE A 1 299 ? -92.526 -23.130 90.825 1.00 72.19 299 ILE A N 1
ATOM 2335 C CA . ILE A 1 299 ? -91.221 -23.130 91.499 1.00 72.19 299 ILE A CA 1
ATOM 2336 C C . ILE A 1 299 ? -90.699 -24.563 91.603 1.00 72.19 299 ILE A C 1
ATOM 2338 O O . ILE A 1 299 ? -91.276 -25.413 92.274 1.00 72.19 299 ILE A O 1
ATOM 2342 N N . GLN A 1 300 ? -89.543 -24.823 90.991 1.00 77.19 300 GLN A N 1
ATOM 2343 C CA . GLN A 1 300 ? -88.847 -26.098 91.142 1.00 77.19 300 GLN A CA 1
ATOM 2344 C C . GLN A 1 300 ? -87.967 -26.085 92.400 1.00 77.19 300 GLN A C 1
ATOM 2346 O O . GLN A 1 300 ? -86.918 -25.437 92.436 1.00 77.19 300 GLN A O 1
ATOM 2351 N N . ILE A 1 301 ? -88.356 -26.841 93.427 1.00 78.25 301 ILE A N 1
ATOM 2352 C CA . ILE A 1 301 ? -87.530 -27.042 94.624 1.00 78.25 301 ILE A CA 1
ATOM 2353 C C . ILE A 1 301 ? -86.418 -28.045 94.292 1.00 78.25 301 ILE A C 1
ATOM 2355 O O . ILE A 1 301 ? -86.657 -29.241 94.156 1.00 78.25 301 ILE A O 1
ATOM 2359 N N . ILE A 1 302 ? -85.185 -27.550 94.151 1.00 80.62 302 ILE A N 1
ATOM 2360 C CA . ILE A 1 302 ? -84.016 -28.379 93.803 1.00 80.62 302 ILE A CA 1
ATOM 2361 C C . ILE A 1 302 ? -83.514 -29.164 95.020 1.00 80.62 302 ILE A C 1
ATOM 2363 O O . ILE A 1 302 ? -83.104 -30.318 94.902 1.00 80.62 302 ILE A O 1
ATOM 2367 N N . LYS A 1 303 ? -83.485 -28.519 96.192 1.00 82.31 303 LYS A N 1
ATOM 2368 C CA . LYS A 1 303 ? -82.962 -29.108 97.425 1.00 82.31 303 LYS A CA 1
ATOM 2369 C C . LYS A 1 303 ? -83.512 -28.385 98.648 1.00 82.31 303 LYS A C 1
ATOM 2371 O O . LYS A 1 303 ? -83.467 -27.160 98.704 1.00 82.31 303 LYS A O 1
ATOM 2376 N N . THR A 1 304 ? -83.921 -29.149 99.652 1.00 81.38 304 THR A N 1
ATOM 2377 C CA . THR A 1 304 ? -84.208 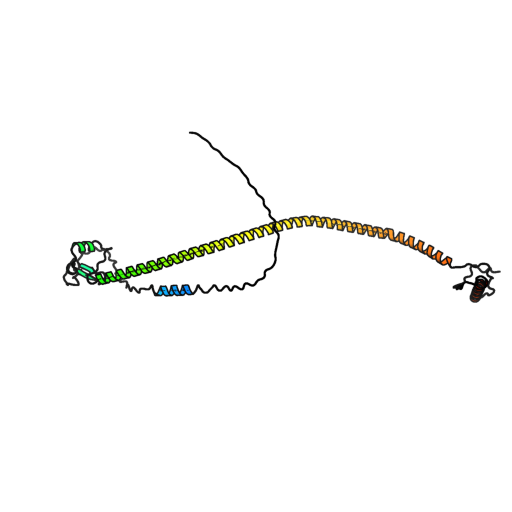-28.656 101.001 1.00 81.38 304 THR A CA 1
ATOM 2378 C C . THR A 1 304 ? -83.072 -29.042 101.945 1.00 81.38 304 THR A C 1
ATOM 2380 O O . THR A 1 304 ? -82.484 -30.124 101.843 1.00 81.38 304 THR A O 1
ATOM 2383 N N . ILE A 1 305 ? -82.705 -28.118 102.833 1.00 82.75 305 ILE A N 1
ATOM 2384 C CA . ILE A 1 305 ? -81.725 -28.342 103.899 1.00 82.75 305 ILE A CA 1
ATOM 2385 C C . ILE A 1 305 ? -82.288 -27.694 105.155 1.00 82.75 305 ILE A C 1
ATOM 2387 O O . ILE A 1 305 ? -82.455 -26.475 105.190 1.00 82.75 305 ILE A O 1
ATOM 2391 N N . ARG A 1 306 ? -82.544 -28.493 106.192 1.00 82.44 306 ARG A N 1
ATOM 2392 C CA . ARG A 1 306 ? -82.926 -27.958 107.496 1.00 82.44 306 ARG A CA 1
ATOM 2393 C C . ARG A 1 306 ? -81.691 -27.384 108.187 1.00 82.44 306 ARG A C 1
ATOM 2395 O O . ARG A 1 306 ? -80.658 -28.045 108.303 1.00 82.44 306 ARG A O 1
ATOM 2402 N N . LEU A 1 307 ? -81.789 -26.123 108.597 1.00 80.00 307 LEU A N 1
ATOM 2403 C CA . LEU A 1 307 ? -80.728 -25.406 109.298 1.00 80.00 307 LEU A CA 1
ATOM 2404 C C . LEU A 1 307 ? -81.027 -25.414 110.799 1.00 80.00 307 LEU A C 1
ATOM 2406 O O . LEU A 1 307 ? -82.125 -25.061 111.212 1.00 80.00 307 LEU A O 1
ATOM 2410 N N . GLY A 1 308 ? -80.041 -25.797 111.612 1.00 73.81 308 GLY A N 1
ATOM 2411 C CA . GLY A 1 308 ? -80.172 -25.874 113.070 1.00 73.81 308 GLY A CA 1
ATOM 2412 C C . GLY A 1 308 ? -79.865 -27.268 113.617 1.00 73.81 308 GLY A C 1
ATOM 2413 O O . GLY A 1 308 ? -79.866 -28.257 112.888 1.00 73.81 308 GLY A O 1
ATOM 2414 N N . ARG A 1 309 ? -79.540 -27.346 114.910 1.00 65.94 309 ARG A N 1
ATOM 2415 C CA . ARG A 1 309 ? -79.355 -28.626 115.608 1.00 65.94 309 ARG A CA 1
ATOM 2416 C C . ARG A 1 309 ? -80.699 -29.055 116.181 1.00 65.94 309 ARG A C 1
ATOM 2418 O O . ARG A 1 309 ? -81.371 -28.222 116.782 1.00 65.94 309 ARG A O 1
ATOM 2425 N N . LYS A 1 310 ? -81.049 -30.336 116.032 1.00 64.19 310 LYS A N 1
ATOM 2426 C CA . LYS A 1 310 ? -82.212 -30.919 116.710 1.00 64.19 310 LYS A CA 1
ATOM 2427 C C . LYS A 1 310 ? -82.061 -30.658 118.209 1.00 64.19 310 LYS A C 1
ATOM 2429 O O . LYS A 1 310 ? -81.032 -31.011 118.792 1.00 64.19 310 LYS A O 1
ATOM 2434 N N . LEU A 1 311 ? -83.031 -29.975 118.807 1.00 60.69 311 LEU A N 1
ATOM 2435 C CA . LEU A 1 311 ? -83.053 -29.798 120.250 1.00 60.69 311 LEU A CA 1
ATOM 2436 C C . LEU A 1 311 ? -83.431 -31.159 120.832 1.00 60.69 311 LEU A C 1
ATOM 2438 O O . LEU A 1 311 ? -84.566 -31.597 120.692 1.00 60.69 311 LEU A O 1
ATOM 2442 N N . ASN A 1 312 ? -82.467 -31.859 121.429 1.00 57.94 312 ASN A N 1
ATOM 2443 C CA . ASN A 1 312 ? -82.763 -33.066 122.194 1.00 57.94 312 ASN A CA 1
ATOM 2444 C C . ASN A 1 312 ? -83.632 -32.647 123.391 1.00 57.94 312 ASN A C 1
ATOM 2446 O O . ASN A 1 312 ? -83.100 -32.128 124.373 1.00 57.94 312 ASN A O 1
ATOM 2450 N N . LYS A 1 313 ? -84.951 -32.795 123.267 1.00 55.16 313 LYS A N 1
ATOM 2451 C CA . LYS A 1 313 ? -85.896 -32.756 124.384 1.00 55.16 313 LYS A CA 1
ATOM 2452 C C . LYS A 1 313 ? -86.164 -34.170 124.868 1.00 55.16 313 LYS A C 1
ATOM 2454 O O . LYS A 1 313 ? -86.286 -35.062 124.000 1.00 55.16 313 LYS A O 1
#

Mean predicted aligned error: 20.75 Å

InterPro domains:
  IPR011011 Zinc finger, FYVE/PHD-type [SSF57903] (83-141)

pLDDT: mean 73.19, std 19.65, range [35.09, 97.5]

Sequence (313 aa):
MRTRGVSTEQAAANEDETEVNKTDLERHDSKSKRGFKSREKSNEKSSKLEKLKKIISPKLILEKTQSAGGAKSTAGKHTSIQHNCDRCDIPNSNLLGCEFCDLWLCNSCENLNKNDLALLTASTNQTHWYCHECEPQVKYILAQSKAGIVEVAKSVAHSLQSIKKDQTQAKKSLDSVSTKVNHLQGLYENVIQKVETFSDSLKEINLGKGSVEKSLKEVTQLSKSFSAVVQNSENKIYPNVLESVKTGFRSVNDQERRKKNIVLHNLEEPTSPNPNTAQAQDLEEVKQIFEDGLELLNIQIIKTIRLGRKLNK

Solvent-accessible surface area (backbone atoms only — not comparable to full-atom values): 20038 Å² total; per-residue (Å²): 133,88,77,90,80,87,92,83,87,89,78,89,83,88,84,88,82,89,81,88,76,82,89,83,92,74,86,79,92,71,92,76,91,72,82,87,85,79,86,76,75,73,67,62,60,55,58,54,54,58,54,50,56,69,70,71,59,80,81,72,81,7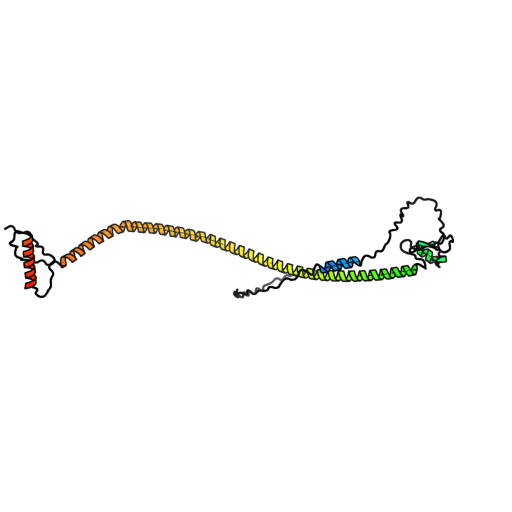1,75,79,79,75,74,86,79,81,77,81,90,66,99,62,85,81,72,78,79,77,48,53,17,75,85,77,69,46,76,48,96,61,59,47,62,16,79,81,79,70,46,36,36,33,37,78,83,68,73,47,53,74,65,58,50,50,54,53,66,72,34,79,88,81,60,86,50,62,46,83,85,46,40,64,57,51,53,49,53,54,51,51,51,51,52,51,51,52,52,51,51,51,54,49,52,54,49,52,52,51,51,52,51,54,50,53,53,50,48,55,51,49,53,54,49,50,53,51,50,54,51,52,48,54,54,50,54,53,50,51,52,50,52,51,55,50,52,52,53,50,51,54,52,56,60,51,47,59,55,53,55,50,53,49,51,51,52,53,51,51,50,52,54,50,53,53,51,50,53,55,48,51,73,65,47,51,66,65,52,56,53,57,52,55,58,52,57,54,55,56,57,55,54,61,65,55,76,79,62,84,87,84,78,89,72,81,79,63,88,54,89,50,67,71,61,24,53,51,48,54,48,49,55,52,48,46,53,47,56,78,71,42,85,83,63,97,74,81,84,88,77,83,80,89,85,80,78,85,78,90,124

Foldseek 3Di:
DDDDDDDDDDDDDDDDDDDDDDDDDDDDDDDDPPDPPPDDPPVVVVVVVVVVVVVPDPPPPPPPPPPPPPDDDDPDPPPPPFDAFPPPRHGDPQWDQQPPPRGTHHCVVQVHDPVNSVVQVVPVPPDHDHGPVCVVVVVVVVVVVVVVVVVVVVVVVVVVVVVVVVVVVVVVVVVVVVVVVVVVVVVVVVVVVVVVVVVVVVVVVVVVVVVVVVVVVVVVVVVVVVVVVVVVCCVPPVVVVVVVVVVVVVVVVVVVVVVPDDDDPDDDQQPDPDPVVRQVVVVVSVVCCCVVPPVPDPDDDPGDDDDDDPDPD

Nearest PDB structures (foldseek):
  7zez-assembly1_B  TM=7.539E-01  e=2.682E-02  Homo sapiens
  5wlf-assembly1_A  TM=6.723E-01  e=2.350E-02  Drosophila melanogaster

Radius of gyration: 72.77 Å; Cα contacts (8 Å, |Δi|>4): 88; chains: 1; bounding box: 159×100×176 Å

Secondary structure (DSSP, 8-state):
---------------------------------------SSHHHHHHHHHHHHTTS-------------------------PPBPTTT--B-S-EEE-TTT--EEETTTTT--HHHHHHHHH-TTT-----TTTHHHHHHHHHHHHHHHHHHHHHHHHHHHHHHHHHHHHHHHHHHHHHHHHHHHHHHHHHHHHHHHHHHHHHHHHHHHHHHHHHHHHHHHHHHHHHHHHHHHHHHHHHHHHHHHHHHHHHHHHHHHHTT------PPPPS-SSHHHHHHHHHHHHHHHHHHH-TT-----------S-----